Protein AF-A0A962QBK3-F1 (afdb_monomer)

pLDDT: mean 70.6, std 16.94, range [28.27, 91.12]

Sequence (236 aa):
MKLRTTIPDTLYSELKTGEYKWTLNEMISGFKYIRDINYQGKYLSLQQAILDSDIVKLDVYVWFAGRYIEMSNFMVIEAITNKGIVPINAQQMPYEKALIEDYHHYRYGVGKEKNVFKSLKRLWSLSVLRKNTKLTNELTPFLDGKWADLYQICADLASVIDITNKYKLEGRIIQHKNVKDRVSQMIELINERLSRLFNQFTFITFSNASFERGAYLNLLNEETDKFLNSVENIDI

Foldseek 3Di:
DDPPPPPAPKAWAFKDQPPDTDDPVCVVVQWDFDPDPVDPTDIDGVVNSNQAQAWIKTWMWGDDPLATDIDIDTDWDWDQDPVGIDTRRYDDDPPLVVLVVLLCQQCVPDDPSPDPLSNLVSVLVNCVVVVVVVSVVVSVCCCPHLVVLVVVLLNRLVVLVSCCVVCVVPVCPPDDPCPVVSSVSSVVVSVVSVVVSVVVVVVCVVDDDDPVCVVVVVVVCVSVVVSVVVVVPDDD

Mean predicted aligned error: 12.81 Å

Structure (mmCIF, N/CA/C/O backbone):
data_AF-A0A962QBK3-F1
#
_entry.id   AF-A0A962QBK3-F1
#
loop_
_atom_site.group_PDB
_atom_site.id
_atom_site.type_symbol
_atom_site.label_atom_id
_atom_site.label_alt_id
_atom_site.label_comp_id
_atom_site.label_asym_id
_atom_site.label_entity_id
_atom_site.label_seq_id
_atom_site.pdbx_PDB_ins_code
_atom_site.Cartn_x
_atom_site.Cartn_y
_atom_site.Cartn_z
_atom_site.occupancy
_atom_site.B_iso_or_equiv
_atom_site.auth_seq_id
_atom_site.auth_comp_id
_atom_site.auth_asym_id
_atom_site.auth_atom_id
_atom_site.pdbx_PDB_model_num
ATOM 1 N N . MET A 1 1 ? -20.043 -5.139 -33.195 1.00 39.41 1 MET A N 1
ATOM 2 C CA . MET A 1 1 ? -19.812 -4.694 -31.804 1.00 39.41 1 MET A CA 1
ATOM 3 C C . MET A 1 1 ? -18.351 -4.268 -31.686 1.00 39.41 1 MET A C 1
ATOM 5 O O . MET A 1 1 ? -17.482 -5.120 -31.593 1.00 39.41 1 MET A O 1
ATOM 9 N N . LYS A 1 2 ? -18.051 -2.969 -31.842 1.00 28.41 2 LYS A N 1
ATOM 10 C CA . LYS A 1 2 ? -16.684 -2.447 -31.671 1.00 28.41 2 LYS A CA 1
ATOM 11 C C . LYS A 1 2 ? -16.406 -2.393 -30.170 1.00 28.41 2 LYS A C 1
ATOM 13 O O . LYS A 1 2 ? -17.083 -1.642 -29.473 1.00 28.41 2 LYS A O 1
ATOM 18 N N . LEU A 1 3 ? -15.451 -3.183 -29.684 1.00 28.27 3 LEU A N 1
ATOM 19 C CA . LEU A 1 3 ? -14.883 -2.988 -28.353 1.00 28.27 3 LEU A CA 1
ATOM 20 C C . LEU A 1 3 ? -14.298 -1.573 -28.330 1.00 28.27 3 LEU A C 1
ATOM 22 O O . LEU A 1 3 ? -13.298 -1.298 -28.990 1.00 28.27 3 LEU A O 1
ATOM 26 N N . ARG A 1 4 ? -14.969 -0.646 -27.638 1.00 30.27 4 ARG A N 1
ATOM 27 C CA . ARG A 1 4 ? -14.359 0.628 -27.260 1.00 30.27 4 ARG A CA 1
ATOM 28 C C . ARG A 1 4 ? -13.238 0.279 -26.290 1.00 30.27 4 ARG A C 1
ATOM 30 O O . ARG A 1 4 ? -13.477 0.103 -25.104 1.00 30.27 4 ARG A O 1
ATOM 37 N N . THR A 1 5 ? -12.023 0.155 -26.802 1.00 32.88 5 THR A N 1
ATOM 38 C CA . THR A 1 5 ? -10.799 0.144 -26.003 1.00 32.88 5 THR A CA 1
ATOM 39 C C . THR A 1 5 ? -10.525 1.567 -25.522 1.00 32.88 5 THR A C 1
ATOM 41 O O . THR A 1 5 ? -9.555 2.201 -25.923 1.00 32.88 5 THR A O 1
ATOM 44 N N . THR A 1 6 ? -11.407 2.113 -24.689 1.00 34.47 6 THR A N 1
ATOM 45 C CA . THR A 1 6 ? -10.966 3.110 -23.718 1.00 34.47 6 THR A CA 1
ATOM 46 C C . THR A 1 6 ? -10.281 2.305 -22.632 1.00 34.47 6 THR A C 1
ATOM 48 O O . THR A 1 6 ? -10.949 1.720 -21.780 1.00 34.47 6 THR A O 1
ATOM 51 N N . ILE A 1 7 ? -8.952 2.207 -22.719 1.00 38.75 7 ILE A N 1
ATOM 52 C CA . ILE A 1 7 ? -8.133 1.893 -21.546 1.00 38.75 7 ILE A CA 1
ATOM 53 C C . ILE A 1 7 ? -8.662 2.822 -20.441 1.00 38.75 7 ILE A C 1
ATOM 55 O O . ILE A 1 7 ? -8.875 4.005 -20.738 1.00 38.75 7 ILE A O 1
ATOM 59 N N . PRO A 1 8 ? -8.986 2.318 -19.236 1.00 47.88 8 PRO A N 1
ATOM 60 C CA . PRO A 1 8 ? -9.477 3.179 -18.172 1.00 47.88 8 PRO A CA 1
ATOM 61 C C . PRO A 1 8 ? -8.482 4.321 -17.956 1.00 47.88 8 PRO A C 1
ATOM 63 O O . PRO A 1 8 ? -7.319 4.219 -18.342 1.00 47.88 8 PRO A O 1
ATOM 66 N N . ASP A 1 9 ? -8.945 5.413 -17.363 1.00 61.78 9 ASP A N 1
ATOM 67 C CA . ASP A 1 9 ? -8.115 6.522 -16.899 1.00 61.78 9 ASP A CA 1
ATOM 68 C C . ASP A 1 9 ? -7.091 6.045 -15.848 1.00 61.78 9 ASP A C 1
ATOM 70 O O . ASP A 1 9 ? -7.247 6.252 -14.642 1.00 61.78 9 ASP A O 1
ATOM 74 N N . THR A 1 10 ? -6.073 5.335 -16.323 1.00 65.69 10 THR A N 1
ATOM 75 C CA . THR A 1 10 ? -5.090 4.595 -15.552 1.00 65.69 10 THR A CA 1
ATOM 76 C C . THR A 1 10 ? -3.739 5.243 -15.772 1.00 65.69 10 THR A C 1
ATOM 78 O O . THR A 1 10 ? -3.241 5.336 -16.892 1.00 65.69 10 THR A O 1
ATOM 81 N N . LEU A 1 11 ? -3.151 5.689 -14.676 1.00 70.31 11 LEU A N 1
ATOM 82 C CA . LEU A 1 11 ? -1.827 6.271 -14.624 1.00 70.31 11 LEU A CA 1
ATOM 83 C C . LEU A 1 11 ? -0.879 5.191 -14.108 1.00 70.31 11 LEU A C 1
ATOM 85 O O . LEU A 1 11 ? -1.009 4.730 -12.974 1.00 70.31 11 LEU A O 1
ATOM 89 N N . TYR A 1 12 ? 0.064 4.756 -14.937 1.00 68.06 12 TYR A N 1
ATOM 90 C CA . TYR A 1 12 ? 1.035 3.750 -14.518 1.00 68.06 12 TYR A CA 1
ATOM 91 C C . TYR A 1 12 ? 1.934 4.320 -13.424 1.00 68.06 12 TYR A C 1
ATOM 93 O O . TYR A 1 12 ? 2.471 5.423 -13.559 1.00 68.06 12 TYR A O 1
ATOM 101 N N . SER A 1 13 ? 2.078 3.576 -12.328 1.00 68.31 13 SER A N 1
ATOM 102 C CA . SER A 1 13 ? 2.964 3.968 -11.245 1.00 68.31 13 SER A CA 1
ATOM 103 C C . SER A 1 13 ? 4.315 3.279 -11.411 1.00 68.31 13 SER A C 1
ATOM 105 O O . SER A 1 13 ? 5.278 3.902 -11.853 1.00 68.31 13 SER A O 1
ATOM 107 N N . GLU A 1 14 ? 4.423 2.000 -11.088 1.00 79.38 14 GLU A N 1
ATOM 108 C CA . GLU A 1 14 ? 5.714 1.317 -11.064 1.00 79.38 14 GLU A CA 1
ATOM 109 C C . GLU A 1 14 ? 5.524 -0.194 -11.147 1.00 79.38 14 GLU A C 1
ATOM 111 O O . GLU A 1 14 ? 4.513 -0.726 -10.691 1.00 79.38 14 GLU A O 1
ATOM 116 N N . LEU A 1 15 ? 6.508 -0.889 -11.716 1.00 84.69 15 LEU A N 1
ATOM 117 C CA . LEU A 1 15 ? 6.647 -2.332 -11.547 1.00 84.69 15 LEU A CA 1
ATOM 118 C C . LEU A 1 15 ? 7.683 -2.591 -10.454 1.00 84.69 15 LEU A C 1
ATOM 120 O O . LEU A 1 15 ? 8.758 -2.000 -10.446 1.00 84.69 15 LEU A O 1
ATOM 124 N N . LYS A 1 16 ? 7.352 -3.472 -9.523 1.00 86.81 16 LYS A N 1
ATOM 125 C CA . LYS A 1 16 ? 8.186 -3.903 -8.408 1.00 86.81 16 LYS A CA 1
ATOM 126 C C . LYS A 1 16 ? 8.562 -5.361 -8.604 1.00 86.81 16 LYS A C 1
ATOM 128 O O . LYS A 1 16 ? 7.684 -6.194 -8.817 1.00 86.81 16 LYS A O 1
ATOM 133 N N . THR A 1 17 ? 9.853 -5.651 -8.528 1.00 85.06 17 THR A N 1
ATOM 134 C CA . THR A 1 17 ? 10.419 -7.005 -8.584 1.00 85.06 17 THR A CA 1
ATOM 135 C C . THR A 1 17 ? 11.402 -7.128 -7.422 1.00 85.06 17 THR A C 1
ATOM 137 O O . THR A 1 17 ? 12.501 -6.566 -7.486 1.00 85.06 17 THR A O 1
ATOM 140 N N . GLY A 1 18 ? 10.988 -7.756 -6.325 1.00 81.25 18 GLY A N 1
ATOM 141 C CA . GLY A 1 18 ? 11.743 -7.682 -5.077 1.00 81.25 18 GLY A CA 1
ATOM 142 C C . GLY A 1 18 ? 11.924 -6.245 -4.590 1.00 81.25 18 GLY A C 1
ATOM 143 O O . GLY A 1 18 ? 10.977 -5.456 -4.546 1.00 81.25 18 GLY A O 1
ATOM 144 N N . GLU A 1 19 ? 13.165 -5.873 -4.287 1.00 78.12 19 GLU A N 1
ATOM 145 C CA . GLU A 1 19 ? 13.520 -4.524 -3.828 1.00 78.12 19 GLU A CA 1
ATOM 146 C C . GLU A 1 19 ? 13.578 -3.485 -4.965 1.00 78.12 19 GLU A C 1
ATOM 148 O O . GLU A 1 19 ? 13.661 -2.276 -4.722 1.00 78.12 19 GLU A O 1
ATOM 153 N N . TYR A 1 20 ? 13.521 -3.922 -6.228 1.00 85.81 20 TYR A N 1
ATOM 154 C CA . TYR A 1 20 ? 13.703 -3.040 -7.376 1.00 85.81 20 TYR A CA 1
ATOM 155 C C . TYR A 1 20 ? 12.388 -2.434 -7.857 1.00 85.81 20 TYR A C 1
ATOM 157 O O . TYR A 1 20 ? 11.430 -3.135 -8.180 1.00 85.81 20 TYR A O 1
ATOM 165 N N . LYS A 1 21 ? 12.386 -1.105 -7.990 1.00 86.81 21 LYS A N 1
ATOM 166 C CA . LYS A 1 21 ? 11.312 -0.326 -8.618 1.00 86.81 21 LYS A CA 1
ATOM 167 C C . LYS A 1 21 ? 11.691 0.050 -10.044 1.00 86.81 21 LYS A C 1
ATOM 169 O O . LYS A 1 21 ? 12.735 0.667 -10.261 1.00 86.81 21 LYS A O 1
ATOM 174 N N . TRP A 1 22 ? 10.839 -0.278 -11.002 1.00 86.50 22 TRP A N 1
ATOM 175 C CA . TRP A 1 22 ? 11.041 -0.048 -12.427 1.00 86.50 22 TRP A CA 1
ATOM 176 C C . TRP A 1 22 ? 10.112 1.052 -12.928 1.00 86.50 22 TRP A C 1
ATOM 178 O O . TRP A 1 22 ? 8.890 0.990 -12.765 1.00 86.50 22 TRP A O 1
ATOM 188 N N . THR A 1 23 ? 10.707 2.051 -13.571 1.00 83.25 23 THR A N 1
ATOM 189 C CA . THR A 1 23 ? 9.981 3.062 -14.343 1.00 83.25 23 THR A CA 1
ATOM 190 C C . THR A 1 23 ? 9.503 2.479 -15.672 1.00 83.25 23 THR A C 1
ATOM 192 O O . THR A 1 23 ? 10.035 1.480 -16.158 1.00 83.25 23 THR A O 1
ATOM 195 N N . LEU A 1 24 ? 8.528 3.132 -16.311 1.00 79.00 24 LEU A N 1
ATOM 196 C CA . LEU A 1 24 ? 8.033 2.706 -17.622 1.00 79.00 24 LEU A CA 1
ATOM 197 C C . LEU A 1 24 ? 9.150 2.640 -18.674 1.00 79.00 24 LEU A C 1
ATOM 199 O O . LEU A 1 24 ? 9.218 1.680 -19.437 1.00 79.00 24 LEU A O 1
ATOM 203 N N . ASN A 1 25 ? 10.060 3.614 -18.673 1.00 82.25 25 ASN A N 1
ATOM 204 C CA . ASN A 1 25 ? 11.178 3.643 -19.615 1.00 82.25 25 ASN A CA 1
ATOM 205 C C . ASN A 1 25 ? 12.159 2.480 -19.391 1.00 82.25 25 ASN A C 1
ATOM 207 O O . ASN A 1 25 ? 12.629 1.896 -20.363 1.00 82.25 25 ASN A O 1
ATOM 211 N N . GLU A 1 26 ? 12.436 2.111 -18.137 1.00 87.38 26 GLU A N 1
ATOM 212 C CA . GLU A 1 26 ? 13.283 0.952 -17.802 1.00 87.38 26 GLU A CA 1
ATOM 213 C C . GLU A 1 26 ? 12.603 -0.379 -18.150 1.00 87.38 26 GLU A C 1
ATOM 215 O O . GLU A 1 26 ? 13.262 -1.320 -18.585 1.00 87.38 26 GLU A O 1
ATOM 220 N N . MET A 1 27 ? 11.277 -0.466 -17.998 1.00 85.56 27 MET A N 1
ATOM 221 C CA . MET A 1 27 ? 10.526 -1.644 -18.438 1.00 85.56 27 MET A CA 1
ATOM 222 C C . MET A 1 27 ? 10.572 -1.807 -19.959 1.00 85.56 27 MET A C 1
ATOM 224 O O . MET A 1 27 ? 10.795 -2.911 -20.447 1.00 85.56 27 MET A O 1
ATOM 228 N N . ILE A 1 28 ? 10.385 -0.711 -20.704 1.00 84.88 28 ILE A N 1
ATOM 229 C CA . ILE A 1 28 ? 10.427 -0.714 -22.174 1.00 84.88 28 ILE A CA 1
ATOM 230 C C . ILE A 1 28 ? 11.839 -1.024 -22.682 1.00 84.88 28 ILE A C 1
ATOM 232 O O . ILE A 1 28 ? 11.982 -1.766 -23.651 1.00 84.88 28 ILE A O 1
ATOM 236 N N . SER A 1 29 ? 12.883 -0.481 -22.045 1.00 90.50 29 SER A N 1
ATOM 237 C CA . SER A 1 29 ? 14.270 -0.794 -22.410 1.00 90.50 29 SER A CA 1
ATOM 238 C C . SER A 1 29 ? 14.658 -2.230 -22.051 1.00 90.50 29 SER A C 1
ATOM 240 O O . SER A 1 29 ? 15.582 -2.777 -22.649 1.00 90.50 29 SER A O 1
ATOM 242 N N . GLY A 1 30 ? 13.973 -2.832 -21.074 1.00 90.94 30 GLY A N 1
ATOM 243 C CA . GLY A 1 30 ? 14.278 -4.152 -20.533 1.00 90.94 30 GLY A CA 1
ATOM 244 C C . GLY A 1 30 ? 15.475 -4.169 -19.579 1.00 90.94 30 GLY A C 1
ATOM 245 O O . GLY A 1 30 ? 15.881 -5.251 -19.154 1.00 90.94 30 GLY A O 1
ATOM 246 N N . PHE A 1 31 ? 16.039 -3.007 -19.226 1.00 91.12 31 PHE A N 1
ATOM 247 C CA . PHE A 1 31 ? 17.230 -2.903 -18.383 1.00 91.1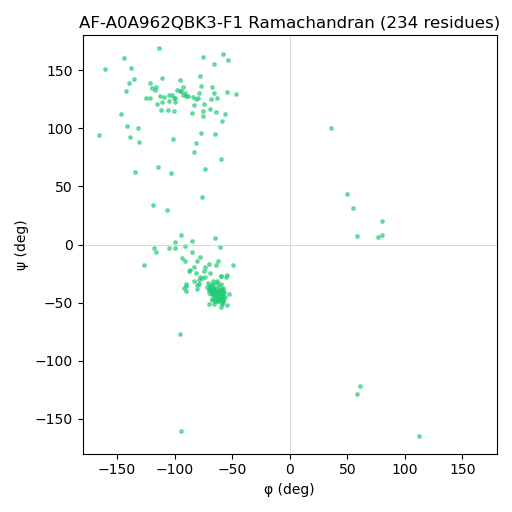2 31 PHE A CA 1
ATOM 248 C C . PHE A 1 31 ? 17.135 -1.755 -17.378 1.00 91.12 31 PHE A C 1
ATOM 250 O O . PHE A 1 31 ? 16.754 -0.632 -17.714 1.00 91.12 31 PHE A O 1
ATOM 257 N N . LYS A 1 32 ? 17.586 -2.029 -16.152 1.00 90.12 32 LYS A N 1
ATOM 258 C CA . LYS A 1 32 ? 17.748 -1.049 -15.078 1.00 90.12 32 LYS A CA 1
ATOM 259 C C . LYS A 1 32 ? 19.212 -0.947 -14.683 1.00 90.12 32 LYS A C 1
ATOM 261 O O . LYS A 1 32 ? 19.874 -1.959 -14.463 1.00 90.12 32 LYS A O 1
ATOM 266 N N . TYR A 1 33 ? 19.718 0.277 -14.567 1.00 86.00 33 TYR A N 1
ATOM 267 C CA . TYR A 1 33 ? 21.060 0.514 -14.042 1.00 86.00 33 TYR A CA 1
ATOM 268 C C . TYR A 1 33 ? 21.026 0.521 -12.512 1.00 86.00 33 TYR A C 1
ATOM 270 O O . TYR A 1 33 ? 20.330 1.343 -11.912 1.00 86.00 33 TYR A O 1
ATOM 278 N N . ILE A 1 34 ? 21.775 -0.380 -11.878 1.00 83.00 34 ILE A N 1
ATOM 279 C CA . ILE A 1 34 ? 21.837 -0.481 -10.418 1.00 83.00 34 ILE A CA 1
ATOM 280 C C . ILE A 1 34 ? 23.103 0.216 -9.917 1.00 83.00 34 ILE A C 1
ATOM 282 O O . ILE A 1 34 ? 24.220 -0.115 -10.311 1.00 83.00 34 ILE A O 1
ATOM 286 N N . ARG A 1 35 ? 22.917 1.198 -9.029 1.00 67.44 35 ARG A N 1
ATOM 287 C CA . ARG A 1 35 ? 23.989 1.859 -8.268 1.00 67.44 35 ARG A CA 1
ATOM 288 C C . ARG A 1 35 ? 24.002 1.324 -6.841 1.00 67.44 35 ARG A C 1
ATOM 290 O O . ARG A 1 35 ? 23.741 2.067 -5.904 1.00 67.44 35 ARG A O 1
ATOM 297 N N . ASP A 1 36 ? 24.230 0.030 -6.685 1.00 61.62 36 ASP A N 1
ATOM 298 C CA . ASP A 1 36 ? 24.398 -0.571 -5.363 1.00 61.62 36 ASP A CA 1
ATOM 299 C C . ASP A 1 36 ? 25.899 -0.657 -5.041 1.00 61.62 36 ASP A C 1
ATOM 301 O O . ASP A 1 36 ? 26.722 -0.931 -5.918 1.00 61.62 36 ASP A O 1
ATOM 305 N N . ILE A 1 37 ? 26.247 -0.407 -3.779 1.00 52.53 37 ILE A N 1
ATOM 306 C CA . ILE A 1 37 ? 27.598 -0.474 -3.210 1.00 52.53 37 ILE A CA 1
ATOM 307 C C . ILE A 1 37 ? 28.266 -1.838 -3.437 1.00 52.53 37 ILE A C 1
ATOM 309 O O . ILE A 1 37 ? 29.486 -1.897 -3.575 1.00 52.53 37 ILE A O 1
ATOM 313 N N . ASN A 1 38 ? 27.474 -2.909 -3.554 1.00 52.84 38 ASN A N 1
ATOM 314 C CA . ASN A 1 38 ? 27.951 -4.270 -3.825 1.00 52.84 38 ASN A CA 1
ATOM 315 C C . ASN A 1 38 ? 27.951 -4.640 -5.320 1.00 52.84 38 ASN A C 1
ATOM 317 O O . ASN A 1 38 ? 28.536 -5.648 -5.717 1.00 52.84 38 ASN A O 1
ATOM 321 N N . TYR A 1 39 ? 27.317 -3.824 -6.165 1.00 53.44 39 TYR A N 1
ATOM 322 C CA . TYR A 1 39 ? 27.139 -4.072 -7.595 1.00 53.44 39 TYR A CA 1
ATOM 323 C C . TYR A 1 39 ? 27.464 -2.806 -8.388 1.00 53.44 39 TYR A C 1
ATOM 325 O O . TYR A 1 39 ? 26.609 -2.235 -9.064 1.00 53.44 39 TYR A O 1
ATOM 333 N N . GLN A 1 40 ? 28.717 -2.352 -8.308 1.00 45.75 40 GLN A N 1
ATOM 334 C CA . GLN A 1 40 ? 29.184 -1.228 -9.117 1.00 45.75 40 GLN A CA 1
ATOM 335 C C . GLN A 1 40 ? 28.957 -1.517 -10.612 1.00 45.75 40 GLN A C 1
ATOM 337 O O . GLN A 1 40 ? 29.593 -2.392 -11.198 1.00 45.75 40 GLN A O 1
ATOM 342 N N . GLY A 1 41 ? 28.042 -0.764 -11.230 1.00 56.56 41 GLY A N 1
ATOM 343 C CA . GLY A 1 41 ? 27.941 -0.637 -12.685 1.00 56.56 41 GLY A CA 1
ATOM 344 C C . GLY A 1 41 ? 27.234 -1.764 -13.436 1.00 56.56 41 GLY A C 1
ATOM 345 O O . GLY A 1 41 ? 27.446 -1.891 -14.641 1.00 56.56 41 GLY A O 1
ATOM 346 N N . LYS A 1 42 ? 26.398 -2.581 -12.782 1.00 73.00 42 LYS A N 1
ATOM 347 C CA . LYS A 1 42 ? 25.667 -3.655 -13.475 1.00 73.00 42 LYS A CA 1
ATOM 348 C C . LYS A 1 42 ? 24.279 -3.206 -13.934 1.00 73.00 42 LYS A C 1
ATOM 350 O O . LYS A 1 42 ? 23.519 -2.585 -13.192 1.00 73.00 42 LYS A O 1
ATOM 355 N N . TYR A 1 43 ? 23.951 -3.565 -15.172 1.00 82.50 43 TYR A N 1
ATOM 356 C CA . TYR A 1 43 ? 22.580 -3.552 -15.665 1.00 82.50 43 TYR A CA 1
ATOM 357 C C . TYR A 1 43 ? 21.885 -4.830 -15.195 1.00 82.50 43 TYR A C 1
ATOM 359 O O . TYR A 1 43 ? 22.375 -5.929 -15.455 1.00 82.50 43 TYR A O 1
ATOM 367 N N . LEU A 1 44 ? 20.754 -4.685 -14.514 1.00 88.25 44 LEU A N 1
ATOM 368 C CA . LEU A 1 44 ? 19.831 -5.782 -14.250 1.00 88.25 44 LEU A CA 1
ATOM 369 C C . LEU A 1 44 ? 18.853 -5.854 -15.416 1.00 88.25 44 LEU A C 1
ATOM 371 O O . LEU A 1 44 ? 18.252 -4.839 -15.777 1.00 88.25 44 LEU A O 1
ATOM 375 N N . SER A 1 45 ? 18.704 -7.031 -16.021 1.00 91.00 45 SER A N 1
ATOM 376 C CA . SER A 1 45 ? 17.654 -7.229 -17.021 1.00 91.00 45 SER A CA 1
ATOM 377 C C . SER A 1 45 ? 16.304 -7.431 -16.339 1.00 91.00 45 SER A C 1
ATOM 379 O O . SER A 1 45 ? 16.209 -8.061 -15.285 1.00 91.00 45 SER A O 1
ATOM 381 N N . LEU A 1 46 ? 15.244 -6.934 -16.969 1.00 88.94 46 LEU A N 1
ATOM 382 C CA . LEU A 1 46 ? 13.879 -7.112 -16.487 1.00 88.94 46 LEU A CA 1
ATOM 383 C C . LEU A 1 46 ? 13.521 -8.601 -16.368 1.00 88.94 46 LEU A C 1
ATOM 385 O O . LEU A 1 46 ? 12.876 -9.007 -15.407 1.00 88.94 46 LEU A O 1
ATOM 389 N N . GLN A 1 47 ? 13.997 -9.425 -17.307 1.00 88.69 47 GLN A N 1
ATOM 390 C CA . GLN A 1 47 ? 13.813 -10.875 -17.267 1.00 88.69 47 GLN A CA 1
ATOM 391 C C . GLN A 1 47 ? 14.418 -11.492 -16.001 1.00 88.69 47 GLN A C 1
ATOM 393 O O . GLN A 1 47 ? 13.752 -12.281 -15.340 1.00 88.69 47 GLN A O 1
ATOM 398 N N . GLN A 1 48 ? 15.657 -11.131 -15.652 1.00 87.81 48 GLN A N 1
ATOM 399 C CA . GLN A 1 48 ? 16.292 -11.623 -14.426 1.00 87.81 48 GLN A CA 1
ATOM 400 C C . GLN A 1 48 ? 15.519 -11.190 -13.184 1.00 87.81 48 GLN A C 1
ATOM 402 O O . GLN A 1 48 ? 15.314 -12.002 -12.295 1.00 87.81 48 GLN A O 1
ATOM 407 N N . ALA A 1 49 ? 15.061 -9.940 -13.144 1.00 87.62 49 ALA A N 1
ATOM 408 C CA . ALA A 1 49 ? 14.350 -9.401 -11.993 1.00 87.62 49 ALA A CA 1
ATOM 409 C C . ALA A 1 49 ? 12.975 -10.054 -11.783 1.00 87.62 49 ALA A C 1
ATOM 411 O O . ALA A 1 49 ? 12.583 -10.331 -10.658 1.00 87.62 49 ALA A O 1
ATOM 412 N N . ILE A 1 50 ? 12.252 -10.332 -12.870 1.00 86.44 50 ILE A N 1
ATOM 413 C CA . ILE A 1 50 ? 10.956 -11.025 -12.836 1.00 86.44 50 ILE A CA 1
ATOM 414 C C . ILE A 1 50 ? 11.100 -12.487 -12.391 1.00 86.44 50 ILE A C 1
ATOM 416 O O . ILE A 1 50 ? 10.194 -13.029 -11.760 1.00 86.44 50 ILE A O 1
ATOM 420 N N . LEU A 1 51 ? 12.208 -13.128 -12.772 1.00 84.06 51 LEU A N 1
ATOM 421 C CA . LEU A 1 51 ? 12.512 -14.515 -12.419 1.00 84.06 51 LEU A CA 1
ATOM 422 C C . LEU A 1 51 ? 13.186 -14.653 -11.052 1.00 84.06 51 LEU A C 1
ATOM 424 O O . LEU A 1 51 ? 13.405 -15.780 -10.608 1.00 84.06 51 LEU A O 1
ATOM 428 N N . ASP A 1 52 ? 13.530 -13.541 -10.404 1.00 80.06 52 ASP A N 1
ATOM 429 C CA . ASP A 1 52 ? 14.013 -13.574 -9.034 1.00 80.06 52 ASP A CA 1
ATOM 430 C C . ASP A 1 52 ? 12.892 -14.049 -8.096 1.00 80.06 52 ASP A C 1
ATOM 432 O O . ASP A 1 52 ? 11.706 -13.965 -8.417 1.00 80.06 52 ASP A O 1
ATOM 436 N N . SER A 1 53 ? 13.261 -14.612 -6.948 1.00 65.50 53 SER A N 1
ATOM 437 C CA . SER A 1 53 ? 12.347 -15.355 -6.064 1.00 65.50 53 SER A CA 1
ATOM 438 C C . SER A 1 53 ? 11.399 -14.463 -5.241 1.00 65.50 53 SER A C 1
ATOM 440 O O . SER A 1 53 ? 11.166 -14.746 -4.066 1.00 65.50 53 SER A O 1
ATOM 442 N N . ASP A 1 54 ? 10.841 -13.408 -5.835 1.00 75.81 54 ASP A N 1
ATOM 443 C CA . ASP A 1 54 ? 9.886 -12.507 -5.189 1.00 75.81 54 ASP A CA 1
ATOM 444 C C . ASP A 1 54 ? 8.715 -12.122 -6.108 1.00 75.81 54 ASP A C 1
ATOM 446 O O . ASP A 1 54 ? 8.820 -12.083 -7.339 1.00 75.81 54 ASP A O 1
ATOM 450 N N . ILE A 1 55 ? 7.573 -11.833 -5.485 1.00 82.19 55 ILE A N 1
ATOM 451 C CA . ILE A 1 55 ? 6.318 -11.535 -6.161 1.00 82.19 55 ILE A CA 1
ATOM 452 C C . ILE A 1 55 ? 6.488 -10.258 -6.975 1.00 82.19 55 ILE A C 1
ATOM 454 O O . ILE A 1 55 ? 6.817 -9.187 -6.458 1.00 82.19 55 ILE A O 1
ATOM 458 N N . VAL A 1 56 ? 6.172 -10.351 -8.264 1.00 86.06 56 VAL A N 1
ATOM 459 C CA . VAL A 1 56 ? 6.169 -9.179 -9.130 1.00 86.06 56 VAL A CA 1
ATOM 460 C C . VAL A 1 56 ? 4.875 -8.410 -8.908 1.00 86.06 56 VAL A C 1
ATOM 462 O O . VAL A 1 56 ? 3.780 -8.957 -9.022 1.00 86.06 56 VAL A O 1
ATOM 465 N N . LYS A 1 57 ? 4.987 -7.123 -8.599 1.00 89.06 57 LYS A N 1
ATOM 466 C CA . LYS A 1 57 ? 3.852 -6.258 -8.287 1.00 89.06 57 LYS A CA 1
ATOM 467 C C . LYS A 1 57 ? 3.811 -5.075 -9.253 1.00 89.06 57 LYS A C 1
ATOM 469 O O . LYS A 1 57 ? 4.782 -4.346 -9.382 1.00 89.06 57 LYS A O 1
ATOM 474 N N . LEU A 1 58 ? 2.682 -4.860 -9.913 1.00 85.69 58 LEU A N 1
ATOM 475 C CA . LEU A 1 58 ? 2.426 -3.710 -10.775 1.00 85.69 58 LEU A CA 1
ATOM 476 C C . LEU A 1 58 ? 1.479 -2.744 -10.064 1.00 85.69 58 LEU A C 1
ATOM 478 O O . LEU A 1 58 ? 0.323 -3.084 -9.823 1.00 85.69 58 LEU A O 1
ATOM 482 N N . ASP A 1 59 ? 1.956 -1.542 -9.761 1.00 85.00 59 ASP A N 1
ATOM 483 C CA . ASP A 1 59 ? 1.139 -0.467 -9.207 1.00 85.00 59 ASP A CA 1
ATOM 484 C C . ASP A 1 59 ? 0.627 0.452 -10.309 1.00 85.00 59 ASP A C 1
ATOM 486 O O . ASP A 1 59 ? 1.379 0.935 -11.164 1.00 85.00 59 ASP A O 1
ATOM 490 N N . VAL A 1 60 ? -0.670 0.738 -10.259 1.00 83.94 60 VAL A N 1
ATOM 491 C CA . VAL A 1 60 ? -1.334 1.692 -11.143 1.00 83.94 60 VAL A CA 1
ATOM 492 C C . VAL A 1 60 ? -2.273 2.579 -1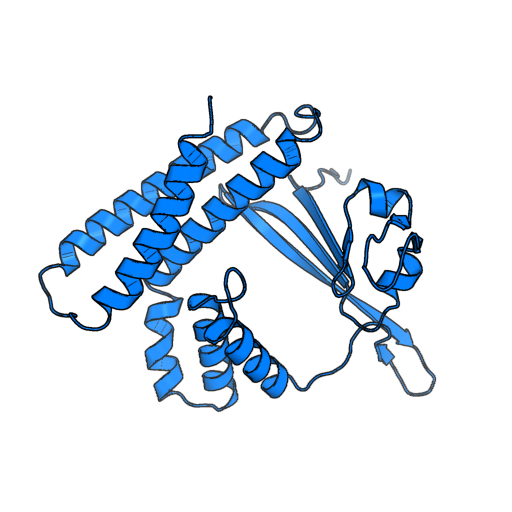0.340 1.00 83.94 60 VAL A C 1
ATOM 494 O O . VAL A 1 60 ? -2.941 2.115 -9.423 1.00 83.94 60 VAL A O 1
ATOM 497 N N . TYR A 1 61 ? -2.366 3.855 -10.694 1.00 83.31 61 TYR A N 1
ATOM 498 C CA . TYR A 1 61 ? -3.413 4.729 -10.183 1.00 83.31 61 TYR A CA 1
ATOM 499 C C . TYR A 1 61 ? -4.609 4.680 -11.117 1.00 83.31 61 TYR A C 1
ATOM 501 O O . TYR A 1 61 ? -4.472 4.865 -12.325 1.00 83.31 61 TYR A O 1
ATOM 509 N N . VAL A 1 62 ? -5.792 4.464 -10.560 1.00 84.44 62 VAL A N 1
ATOM 510 C CA . VAL A 1 62 ? -7.046 4.449 -11.314 1.00 84.44 62 VAL A CA 1
ATOM 511 C C . VAL A 1 62 ? -7.953 5.538 -10.773 1.00 84.44 62 VAL A C 1
ATOM 513 O O . VAL A 1 62 ? -8.095 5.686 -9.560 1.00 84.44 62 VAL A O 1
ATOM 516 N N . TRP A 1 63 ? -8.572 6.310 -11.667 1.00 81.44 63 TRP A N 1
ATOM 517 C CA . TRP A 1 63 ? -9.623 7.243 -11.273 1.00 81.44 63 TRP A CA 1
ATOM 518 C C . TRP A 1 63 ? -10.918 6.481 -10.975 1.00 81.44 63 TRP A C 1
ATOM 520 O O . TRP A 1 63 ? -11.553 5.938 -11.880 1.00 81.44 63 TRP A O 1
ATOM 530 N N . PHE A 1 64 ? -11.321 6.440 -9.707 1.00 82.88 64 PHE A N 1
ATOM 531 C CA . PHE A 1 64 ? -12.508 5.720 -9.258 1.00 82.88 64 PHE A CA 1
ATOM 532 C C . PHE A 1 64 ? -13.241 6.498 -8.164 1.00 82.88 64 PHE A C 1
ATOM 534 O O . PHE A 1 64 ? -12.636 6.960 -7.200 1.00 82.88 64 PHE A O 1
ATOM 541 N N . ALA A 1 65 ? -14.564 6.629 -8.310 1.00 82.62 65 ALA A N 1
ATOM 542 C CA . ALA A 1 65 ? -15.433 7.300 -7.338 1.00 82.62 65 ALA A CA 1
ATOM 543 C C . ALA A 1 65 ? -14.926 8.696 -6.898 1.00 82.62 65 ALA A C 1
ATOM 545 O O . ALA A 1 65 ? -14.934 9.026 -5.714 1.00 82.62 65 ALA A O 1
ATOM 546 N N . GLY A 1 66 ? -14.467 9.505 -7.861 1.00 78.44 66 GLY A N 1
ATOM 547 C CA . GLY A 1 66 ? -14.035 10.889 -7.622 1.00 78.44 66 GLY A CA 1
ATOM 548 C C . GLY A 1 66 ? -12.622 11.051 -7.057 1.00 78.44 66 GLY A C 1
ATOM 549 O O . GLY A 1 66 ? -12.255 12.159 -6.686 1.00 78.44 66 GLY A O 1
ATOM 550 N N . ARG A 1 67 ? -11.821 9.984 -6.978 1.00 80.06 67 ARG A N 1
ATOM 551 C CA . ARG A 1 67 ? -10.436 10.052 -6.488 1.00 80.06 67 ARG A CA 1
ATOM 552 C C . ARG A 1 67 ? -9.516 9.099 -7.237 1.00 80.06 67 ARG A C 1
ATOM 554 O O . ARG A 1 67 ? -9.974 8.124 -7.834 1.00 80.06 67 ARG A O 1
ATOM 561 N N . TYR A 1 68 ? -8.211 9.348 -7.168 1.00 82.69 68 TYR A N 1
ATOM 562 C CA . TYR A 1 68 ? -7.229 8.344 -7.562 1.00 82.69 68 TYR A CA 1
ATOM 563 C C . TYR A 1 68 ? -7.058 7.318 -6.446 1.00 82.69 68 TYR A C 1
ATOM 565 O O . TYR A 1 68 ? -6.859 7.676 -5.287 1.00 82.69 68 TYR A O 1
ATOM 573 N N . ILE A 1 69 ? -7.126 6.043 -6.814 1.00 83.00 69 ILE A N 1
ATOM 574 C CA . ILE A 1 69 ? -6.787 4.920 -5.943 1.00 83.00 69 ILE A CA 1
ATOM 575 C C . ILE A 1 69 ? -5.579 4.187 -6.519 1.00 83.00 69 ILE A C 1
ATOM 577 O O . ILE A 1 69 ? -5.525 3.937 -7.723 1.00 83.00 69 ILE A O 1
ATOM 581 N N . GLU A 1 70 ? -4.614 3.845 -5.668 1.00 83.81 70 GLU A N 1
ATOM 582 C CA . GLU A 1 70 ? -3.547 2.915 -6.040 1.00 83.81 70 GLU A CA 1
ATOM 583 C C . GLU A 1 70 ? -4.127 1.497 -6.069 1.00 83.81 70 GLU A C 1
ATOM 585 O O . GLU A 1 70 ? -4.657 1.000 -5.074 1.00 83.81 70 GLU A O 1
ATOM 590 N N . MET A 1 71 ? -4.047 0.852 -7.226 1.00 83.62 71 MET A N 1
ATOM 591 C CA . MET A 1 71 ? -4.378 -0.549 -7.421 1.00 83.62 71 MET A CA 1
ATOM 592 C C . MET A 1 71 ? -3.093 -1.316 -7.708 1.00 83.62 71 MET A C 1
ATOM 594 O O . MET A 1 71 ? -2.380 -1.020 -8.666 1.00 83.62 71 MET A O 1
ATOM 598 N N . SER A 1 72 ? -2.824 -2.326 -6.885 1.00 84.69 72 SER A N 1
ATOM 599 C CA . SER A 1 72 ? -1.698 -3.236 -7.072 1.00 84.69 72 SER A CA 1
ATOM 600 C C . SER A 1 72 ? -2.175 -4.528 -7.724 1.00 84.69 72 SER A C 1
ATOM 602 O O . SER A 1 72 ? -3.070 -5.192 -7.200 1.00 84.69 72 SER A O 1
ATOM 604 N N . ASN A 1 73 ? -1.556 -4.911 -8.835 1.00 83.88 73 ASN A N 1
ATOM 605 C CA . ASN A 1 73 ? -1.712 -6.224 -9.445 1.00 83.88 73 ASN A CA 1
ATOM 606 C C . ASN A 1 73 ? -0.483 -7.080 -9.112 1.00 83.88 73 ASN A C 1
ATOM 608 O O . ASN A 1 73 ? 0.645 -6.635 -9.307 1.00 83.88 73 ASN A O 1
ATOM 612 N N . PHE A 1 74 ? -0.693 -8.284 -8.591 1.00 85.38 74 PHE A N 1
ATOM 613 C CA . PHE A 1 74 ? 0.380 -9.205 -8.225 1.00 85.38 74 PHE A CA 1
ATOM 614 C C . PHE A 1 74 ? 0.460 -10.320 -9.262 1.00 85.38 74 PHE A C 1
ATOM 616 O O . PHE A 1 74 ? -0.543 -10.957 -9.577 1.00 85.38 74 PHE A O 1
ATOM 623 N N . MET A 1 75 ? 1.656 -10.558 -9.783 1.00 84.69 75 MET A N 1
ATOM 624 C CA . MET A 1 75 ? 1.930 -11.556 -10.804 1.00 84.69 75 MET A CA 1
ATOM 625 C C . MET A 1 75 ? 2.779 -12.672 -10.206 1.00 84.69 75 MET A C 1
ATOM 627 O O . MET A 1 75 ? 3.936 -12.471 -9.828 1.00 84.69 75 MET A O 1
ATOM 631 N N . VAL A 1 76 ? 2.187 -13.862 -10.160 1.00 83.62 76 VAL A N 1
ATOM 632 C CA . VAL A 1 76 ? 2.877 -15.107 -9.832 1.00 83.62 76 VAL A CA 1
ATOM 633 C C . VAL A 1 76 ? 3.065 -15.878 -11.131 1.00 83.62 76 VAL A C 1
ATOM 635 O O . VAL A 1 76 ? 2.110 -16.130 -11.863 1.00 83.62 76 VAL A O 1
ATOM 638 N N . ILE A 1 77 ? 4.312 -16.205 -11.436 1.00 82.31 77 ILE A N 1
ATOM 639 C CA . ILE A 1 77 ? 4.705 -17.035 -12.564 1.00 82.31 77 ILE A CA 1
ATOM 640 C C . ILE A 1 77 ? 4.785 -18.464 -12.058 1.00 82.31 77 ILE A C 1
ATOM 642 O O . ILE A 1 77 ? 5.460 -18.743 -11.069 1.00 82.31 77 ILE A O 1
ATOM 646 N N . GLU A 1 78 ? 4.124 -19.375 -12.758 1.00 85.00 78 GLU A N 1
ATOM 647 C CA . GLU A 1 78 ? 4.066 -20.783 -12.391 1.00 85.00 78 GLU A CA 1
ATOM 648 C C . GLU A 1 78 ? 4.627 -21.662 -13.515 1.00 85.00 78 GLU A C 1
ATOM 650 O O . GLU A 1 78 ? 4.368 -21.436 -14.698 1.00 85.00 78 GLU A O 1
ATOM 655 N N . ALA A 1 79 ? 5.391 -22.689 -13.142 1.00 85.12 79 ALA A N 1
ATOM 656 C CA . ALA A 1 79 ? 5.806 -23.762 -14.032 1.00 85.12 79 ALA A CA 1
ATOM 657 C C . ALA A 1 79 ? 4.849 -24.948 -13.894 1.00 85.12 79 ALA A C 1
ATOM 659 O O . ALA A 1 79 ? 4.597 -25.432 -12.788 1.00 85.12 79 ALA A O 1
ATOM 660 N N . ILE A 1 80 ? 4.379 -25.478 -15.023 1.00 90.31 80 ILE A N 1
ATOM 661 C CA . ILE A 1 80 ? 3.686 -26.768 -15.058 1.00 90.31 80 ILE A CA 1
ATOM 662 C C . ILE A 1 80 ? 4.748 -27.862 -15.157 1.00 90.31 80 ILE A C 1
ATOM 664 O O . ILE A 1 80 ? 5.454 -27.974 -16.158 1.00 90.31 80 ILE A O 1
ATOM 668 N N . THR A 1 81 ? 4.866 -28.670 -14.108 1.00 88.06 81 THR A N 1
ATOM 669 C CA . THR A 1 81 ? 5.813 -29.787 -14.030 1.00 88.06 81 THR A CA 1
ATOM 670 C C . THR A 1 81 ? 5.075 -31.124 -13.986 1.00 88.06 81 THR A C 1
ATOM 672 O O . THR A 1 81 ? 3.870 -31.187 -13.743 1.00 88.06 81 THR A O 1
ATOM 675 N N . ASN A 1 82 ? 5.808 -32.227 -14.138 1.00 89.00 82 ASN A N 1
ATOM 676 C CA . ASN A 1 82 ? 5.275 -33.578 -13.921 1.00 89.00 82 ASN A CA 1
ATOM 677 C C . ASN A 1 82 ? 4.799 -33.837 -12.475 1.00 89.00 82 ASN A C 1
ATOM 679 O O . ASN A 1 82 ? 4.103 -34.819 -12.237 1.00 89.00 82 ASN A O 1
ATOM 683 N N . LYS A 1 83 ? 5.166 -32.976 -11.516 1.00 85.50 83 LYS A N 1
ATOM 684 C CA . LYS A 1 83 ? 4.741 -33.033 -10.109 1.00 85.50 83 LYS A CA 1
ATOM 685 C C . LYS A 1 83 ? 3.604 -32.054 -9.784 1.00 85.50 83 LYS A C 1
ATOM 687 O O . LYS A 1 83 ? 3.198 -31.975 -8.630 1.00 85.50 83 LYS A O 1
ATOM 692 N N . GLY A 1 84 ? 3.102 -31.320 -10.780 1.00 87.38 84 GLY A N 1
ATOM 693 C CA . GLY A 1 84 ? 2.080 -30.287 -10.620 1.00 87.38 84 GLY A CA 1
ATOM 694 C C . GLY A 1 84 ? 2.600 -28.876 -10.896 1.00 87.38 84 GLY A C 1
ATOM 695 O O . GLY A 1 84 ? 3.654 -28.688 -11.508 1.00 87.38 84 GLY A O 1
ATOM 696 N N . ILE A 1 85 ? 1.822 -27.888 -10.463 1.00 84.12 85 ILE A N 1
ATOM 697 C CA . ILE A 1 85 ? 2.093 -26.461 -10.653 1.00 84.12 85 ILE A CA 1
ATOM 698 C C . ILE A 1 85 ? 3.032 -25.979 -9.540 1.00 84.12 85 ILE A C 1
ATOM 700 O O . ILE A 1 85 ? 2.751 -26.201 -8.362 1.00 84.12 85 ILE A O 1
ATOM 704 N N . VAL A 1 86 ? 4.150 -25.347 -9.905 1.00 81.44 86 VAL A N 1
ATOM 705 C CA . VAL A 1 86 ? 5.156 -24.837 -8.960 1.00 81.44 86 VAL A CA 1
ATOM 706 C C . VAL A 1 86 ? 5.394 -23.346 -9.224 1.00 81.44 86 VAL A C 1
ATOM 708 O O . VAL A 1 86 ? 5.711 -22.999 -10.364 1.00 81.44 86 VAL A O 1
ATOM 711 N N . PRO A 1 87 ? 5.272 -22.455 -8.221 1.00 79.62 87 PRO A N 1
ATOM 712 C CA . PRO A 1 87 ? 5.591 -21.043 -8.403 1.00 79.62 87 PRO A CA 1
ATOM 713 C C . PRO A 1 87 ? 7.095 -20.855 -8.633 1.00 79.62 87 PRO A C 1
ATOM 715 O O . PRO A 1 87 ? 7.919 -21.454 -7.944 1.00 79.62 87 PRO A O 1
ATOM 718 N N . ILE A 1 88 ? 7.445 -20.019 -9.607 1.00 79.69 88 ILE A N 1
ATOM 719 C CA . ILE A 1 88 ? 8.828 -19.704 -9.990 1.00 79.69 88 ILE A CA 1
ATOM 720 C C . ILE A 1 88 ? 9.344 -18.495 -9.200 1.00 79.69 88 ILE A C 1
ATOM 722 O O . ILE A 1 88 ? 10.484 -18.497 -8.752 1.00 79.69 88 ILE A O 1
ATOM 726 N N . ASN A 1 89 ? 8.497 -17.483 -9.003 1.00 74.50 89 ASN A N 1
ATOM 727 C CA . ASN A 1 89 ? 8.861 -16.174 -8.453 1.00 74.50 89 ASN A CA 1
ATOM 728 C C . ASN A 1 89 ? 8.117 -15.857 -7.140 1.00 74.50 89 ASN A C 1
ATOM 730 O O . ASN A 1 89 ? 7.723 -14.725 -6.893 1.00 74.50 89 ASN A O 1
ATOM 734 N N . ALA A 1 90 ? 7.837 -16.856 -6.305 1.00 71.19 90 ALA A N 1
ATOM 735 C CA . ALA A 1 90 ? 7.201 -16.604 -5.015 1.00 71.19 90 ALA A CA 1
ATOM 736 C C . ALA A 1 90 ? 7.689 -17.603 -3.969 1.00 71.19 90 ALA A C 1
ATOM 738 O O . ALA A 1 90 ? 7.368 -18.794 -4.033 1.00 71.19 90 ALA A O 1
ATOM 739 N N . GLN A 1 91 ? 8.432 -17.117 -2.973 1.00 65.62 91 GLN A N 1
ATOM 740 C CA . GLN A 1 91 ? 8.671 -17.905 -1.770 1.00 65.62 91 GLN A CA 1
ATOM 741 C C . GLN A 1 91 ? 7.367 -18.051 -0.983 1.00 65.62 91 GLN A C 1
ATOM 743 O O . GLN A 1 91 ? 6.719 -17.075 -0.607 1.00 65.62 91 GLN A O 1
ATOM 748 N N . GLN A 1 92 ? 6.986 -19.295 -0.703 1.00 67.38 92 GLN A N 1
ATOM 749 C CA . GLN A 1 92 ? 5.828 -19.584 0.131 1.00 67.38 92 GLN A CA 1
ATOM 750 C C . GLN A 1 92 ? 6.215 -19.476 1.608 1.00 67.38 92 GLN A C 1
ATOM 752 O O . GLN A 1 92 ? 6.589 -20.461 2.245 1.00 67.38 92 GLN A O 1
ATOM 757 N N . MET A 1 93 ? 6.128 -18.271 2.175 1.00 78.50 93 MET A N 1
ATOM 758 C CA . MET A 1 93 ? 6.095 -18.129 3.629 1.00 78.50 93 MET A CA 1
ATOM 759 C C . MET A 1 93 ? 4.692 -18.490 4.144 1.00 78.50 93 MET A C 1
ATOM 761 O O . MET A 1 93 ? 3.699 -18.041 3.565 1.00 78.50 93 MET A O 1
ATOM 765 N N . PRO A 1 94 ? 4.564 -19.256 5.246 1.00 83.62 94 PRO A N 1
ATOM 766 C CA . PRO A 1 94 ? 3.272 -19.465 5.887 1.00 83.62 94 PRO A CA 1
ATOM 767 C C . PRO A 1 94 ? 2.607 -18.128 6.234 1.00 83.62 94 PRO A C 1
ATOM 769 O O . PRO A 1 94 ? 3.229 -17.267 6.857 1.00 83.62 94 PRO A O 1
ATOM 772 N N . TYR A 1 95 ? 1.333 -17.972 5.872 1.00 85.06 95 TYR A N 1
ATOM 773 C CA . TYR A 1 95 ? 0.599 -16.706 5.996 1.00 85.06 95 TYR A CA 1
ATOM 774 C C . TYR A 1 95 ? 0.646 -16.099 7.407 1.00 85.06 95 TYR A C 1
ATOM 776 O O . TYR A 1 95 ? 0.868 -14.901 7.561 1.00 85.06 95 TYR A O 1
ATOM 784 N N . GLU A 1 96 ? 0.497 -16.921 8.452 1.00 84.56 96 GLU A N 1
ATOM 785 C CA . GLU A 1 96 ? 0.593 -16.446 9.839 1.00 84.56 96 GLU A CA 1
ATOM 786 C C . GLU A 1 96 ? 1.966 -15.845 10.152 1.00 84.56 96 GLU A C 1
ATOM 788 O O . GLU A 1 96 ? 2.055 -14.794 10.783 1.00 84.56 96 GLU A O 1
ATOM 793 N N . LYS A 1 97 ? 3.037 -16.495 9.684 1.00 85.50 97 LYS A N 1
ATOM 794 C CA . LYS A 1 97 ? 4.406 -16.026 9.888 1.00 85.50 97 LYS A CA 1
ATOM 795 C C . LYS A 1 97 ? 4.632 -14.698 9.162 1.00 85.50 97 LYS A C 1
ATOM 797 O O . LYS A 1 97 ? 5.141 -13.768 9.779 1.00 85.50 97 LYS A O 1
ATOM 802 N N . ALA A 1 98 ? 4.153 -14.582 7.923 1.00 86.31 98 ALA A N 1
ATOM 803 C CA . ALA A 1 98 ? 4.220 -13.341 7.153 1.00 86.31 98 ALA A CA 1
ATOM 804 C C . ALA A 1 98 ? 3.485 -12.188 7.858 1.00 86.31 98 ALA A C 1
ATOM 806 O O . ALA A 1 98 ? 4.006 -11.082 7.958 1.00 86.31 98 ALA A O 1
ATOM 807 N N . LEU A 1 99 ? 2.301 -12.445 8.427 1.00 84.44 99 LEU A N 1
ATOM 808 C CA . LEU A 1 99 ? 1.563 -11.439 9.195 1.00 84.44 99 LEU A CA 1
ATOM 809 C C . LEU A 1 99 ? 2.305 -10.982 10.462 1.00 84.44 99 LEU A C 1
ATOM 811 O O . LEU A 1 99 ? 2.216 -9.807 10.824 1.00 84.44 99 LEU A O 1
ATOM 815 N N . ILE A 1 100 ? 2.999 -11.895 11.148 1.00 82.56 100 ILE A N 1
ATOM 816 C CA . ILE A 1 100 ? 3.803 -11.576 12.337 1.00 82.56 100 ILE A CA 1
ATOM 817 C C . ILE A 1 100 ? 5.006 -10.716 11.945 1.00 82.56 100 ILE A C 1
ATOM 819 O O . ILE A 1 100 ? 5.241 -9.683 12.574 1.00 82.56 100 ILE A O 1
ATOM 823 N N . GLU A 1 101 ? 5.739 -11.104 10.903 1.00 86.00 101 GLU A N 1
ATOM 824 C CA . GLU A 1 101 ? 6.886 -10.339 10.406 1.00 86.00 101 GLU A CA 1
ATOM 825 C C . GLU A 1 101 ? 6.463 -8.933 9.954 1.00 86.00 101 GLU A C 1
ATOM 827 O O . GLU A 1 101 ? 7.041 -7.947 10.417 1.00 86.00 101 GLU A O 1
ATOM 832 N N . ASP A 1 102 ? 5.374 -8.817 9.187 1.00 85.50 102 ASP A N 1
ATOM 833 C CA . ASP A 1 102 ? 4.794 -7.529 8.790 1.00 85.50 102 ASP A CA 1
ATOM 834 C C . ASP A 1 102 ? 4.387 -6.677 10.002 1.00 85.50 102 ASP A C 1
ATOM 836 O O . ASP A 1 102 ? 4.620 -5.465 10.031 1.00 85.50 102 ASP A O 1
ATOM 840 N N . TYR A 1 103 ? 3.756 -7.284 11.016 1.00 81.75 103 TYR A N 1
ATOM 841 C CA . TYR A 1 103 ? 3.387 -6.572 12.239 1.00 81.75 103 TYR A CA 1
ATOM 842 C C . TYR A 1 103 ? 4.625 -5.968 12.908 1.00 81.75 103 TYR A C 1
ATOM 844 O O . TYR A 1 103 ? 4.616 -4.782 13.246 1.00 81.75 103 TYR A O 1
ATOM 852 N N . HIS A 1 104 ? 5.691 -6.755 13.068 1.00 78.88 104 HIS A N 1
ATOM 853 C CA . HIS A 1 104 ? 6.927 -6.282 13.682 1.00 78.88 104 HIS A CA 1
ATOM 854 C C . HIS A 1 104 ? 7.599 -5.191 12.848 1.00 78.88 104 HIS A C 1
ATOM 856 O O . HIS A 1 104 ? 7.960 -4.152 13.405 1.00 78.88 104 HIS A O 1
ATOM 862 N N . HIS A 1 105 ? 7.692 -5.384 11.531 1.00 85.06 105 HIS A N 1
ATOM 863 C CA . HIS A 1 105 ? 8.239 -4.400 10.603 1.00 85.06 105 HIS A CA 1
ATOM 864 C C . HIS A 1 105 ? 7.517 -3.053 10.737 1.00 85.06 105 HIS A C 1
ATOM 866 O O . HIS A 1 105 ? 8.143 -2.033 11.012 1.00 85.06 105 HIS A O 1
ATOM 872 N N . TYR A 1 106 ? 6.184 -3.036 10.675 1.00 81.75 106 TYR A N 1
ATOM 873 C CA . TYR A 1 106 ? 5.434 -1.781 10.766 1.00 81.75 106 TYR A CA 1
ATOM 874 C C . TYR A 1 106 ? 5.384 -1.185 12.178 1.00 81.75 106 TYR A C 1
ATOM 876 O O . TYR A 1 106 ? 5.249 0.033 12.327 1.00 81.75 106 TYR A O 1
ATOM 884 N N . ARG A 1 107 ? 5.460 -2.008 13.231 1.00 77.25 107 ARG A N 1
ATOM 885 C CA . ARG A 1 107 ? 5.370 -1.541 14.623 1.00 77.25 107 ARG A CA 1
ATOM 886 C C . ARG A 1 107 ? 6.685 -0.962 15.140 1.00 77.25 107 ARG A C 1
ATOM 888 O O . ARG A 1 107 ? 6.645 -0.003 15.925 1.00 77.25 107 ARG A O 1
ATOM 895 N N . TYR A 1 108 ? 7.800 -1.578 14.751 1.00 78.44 108 TYR A N 1
ATOM 896 C CA . TYR A 1 108 ? 9.145 -1.319 15.274 1.00 78.44 108 TYR A CA 1
ATOM 897 C C . TYR A 1 108 ? 10.129 -0.803 14.217 1.00 78.44 108 TYR A C 1
ATOM 899 O O . TYR A 1 108 ? 11.257 -0.476 14.575 1.00 78.44 108 TYR A O 1
ATOM 907 N N . GLY A 1 109 ? 9.714 -0.700 12.951 1.00 76.06 109 GLY A N 1
ATOM 908 C CA . GLY A 1 109 ? 10.502 -0.085 11.887 1.00 76.06 109 GLY A CA 1
ATOM 909 C C . GLY A 1 109 ? 10.872 1.367 12.188 1.00 76.06 109 GLY A C 1
ATOM 910 O O . GLY A 1 109 ? 10.299 2.017 13.072 1.00 76.06 109 GLY A O 1
ATOM 911 N N . VAL A 1 110 ? 11.845 1.887 11.443 1.00 72.12 110 VAL A N 1
ATOM 912 C CA . VAL A 1 110 ? 12.399 3.232 11.647 1.00 72.12 110 VAL A CA 1
ATOM 913 C C . VAL A 1 110 ? 11.998 4.148 10.489 1.00 72.12 110 VAL A C 1
ATOM 915 O O . VAL A 1 110 ? 11.914 3.738 9.333 1.00 72.12 110 VAL A O 1
ATOM 918 N N . GLY A 1 111 ? 11.722 5.418 10.793 1.00 76.94 111 GLY A N 1
ATOM 919 C CA . GLY A 1 111 ? 11.369 6.415 9.783 1.00 76.94 111 GLY A CA 1
ATOM 920 C C . GLY A 1 111 ? 10.095 6.048 9.015 1.00 76.94 111 GLY A C 1
ATOM 921 O O . GLY A 1 111 ? 9.035 5.886 9.614 1.00 76.94 111 GLY A O 1
ATOM 922 N N . LYS A 1 112 ? 10.203 5.927 7.685 1.00 68.81 112 LYS A N 1
ATOM 923 C CA . LYS A 1 112 ? 9.067 5.661 6.778 1.00 68.81 112 LYS A CA 1
ATOM 924 C C . LYS A 1 112 ? 8.492 4.244 6.896 1.00 68.81 112 LYS A C 1
ATOM 926 O O . LYS A 1 112 ? 7.384 4.005 6.421 1.00 68.81 112 LYS A O 1
ATOM 931 N N . GLU A 1 113 ? 9.224 3.316 7.507 1.00 72.50 113 GLU A N 1
ATOM 932 C CA . GLU A 1 113 ? 8.778 1.929 7.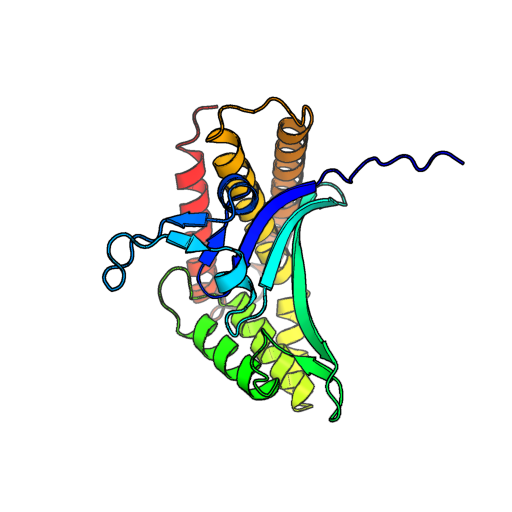696 1.00 72.50 113 GLU A CA 1
ATOM 933 C C . GLU A 1 113 ? 7.775 1.799 8.844 1.00 72.50 113 GLU A C 1
ATOM 935 O O . GLU A 1 113 ? 6.895 0.938 8.821 1.00 72.50 113 GLU A O 1
ATOM 940 N N . LYS A 1 114 ? 7.849 2.691 9.837 1.00 77.50 114 LYS A N 1
ATOM 941 C CA . LYS A 1 114 ? 6.917 2.691 10.959 1.00 77.50 114 LYS A CA 1
ATOM 942 C C . LYS A 1 114 ? 5.531 3.117 10.485 1.00 77.50 114 LYS A C 1
ATOM 944 O O . LYS A 1 114 ? 5.323 4.256 10.076 1.00 77.50 114 LYS A O 1
ATOM 949 N N . ASN A 1 115 ? 4.552 2.223 10.588 1.00 80.50 115 ASN A N 1
ATOM 950 C CA . ASN A 1 115 ? 3.174 2.520 10.217 1.00 80.50 115 ASN A CA 1
ATOM 951 C C . ASN A 1 115 ? 2.185 1.871 11.192 1.00 80.50 115 ASN A C 1
ATOM 953 O O . ASN A 1 115 ? 1.874 0.679 11.124 1.00 80.50 115 ASN A O 1
ATOM 957 N N . VAL A 1 116 ? 1.654 2.687 12.104 1.00 76.88 116 VAL A N 1
ATOM 958 C CA . VAL A 1 116 ? 0.753 2.218 13.167 1.00 76.88 116 VAL A CA 1
ATOM 959 C C . VAL A 1 116 ? -0.516 1.602 12.577 1.00 76.88 116 VAL A C 1
ATOM 961 O O . VAL A 1 116 ? -0.910 0.515 12.982 1.00 76.88 116 VAL A O 1
ATOM 964 N N . PHE A 1 117 ? -1.112 2.214 11.556 1.00 81.31 117 PHE A N 1
ATOM 965 C CA . PHE A 1 117 ? -2.351 1.698 10.977 1.00 81.31 117 PHE A CA 1
ATOM 966 C C . PHE A 1 117 ? -2.150 0.360 10.249 1.00 81.31 117 PHE A C 1
ATOM 968 O O . PHE A 1 117 ? -2.947 -0.566 10.413 1.00 81.31 117 PHE A O 1
ATOM 975 N N . LYS A 1 118 ? -1.050 0.208 9.497 1.00 83.62 118 LYS A N 1
ATOM 976 C CA . LYS A 1 118 ? -0.693 -1.079 8.879 1.00 83.62 118 LYS A CA 1
ATOM 977 C C . LYS A 1 118 ? -0.419 -2.151 9.934 1.00 83.62 118 LYS A C 1
ATOM 979 O O . LYS A 1 118 ? -0.911 -3.265 9.781 1.00 83.62 118 LYS A O 1
ATOM 984 N N . SER A 1 119 ? 0.279 -1.826 11.026 1.00 81.25 119 SER A N 1
ATOM 985 C CA . SER A 1 119 ? 0.499 -2.798 12.111 1.00 81.25 119 SER A CA 1
ATOM 986 C C . SER A 1 119 ? -0.810 -3.213 12.799 1.00 81.25 119 SER A C 1
ATOM 988 O O . SER A 1 119 ? -1.022 -4.406 13.009 1.00 81.25 119 SER A O 1
ATOM 990 N N . LEU A 1 120 ? -1.747 -2.288 13.044 1.00 80.50 120 LEU A N 1
ATOM 991 C CA . LEU A 1 120 ? -3.080 -2.612 13.574 1.00 80.50 120 LEU A CA 1
ATOM 992 C C . LEU A 1 120 ? -3.882 -3.521 12.630 1.00 80.50 120 LEU A C 1
ATOM 994 O O . LEU A 1 120 ? -4.488 -4.489 13.086 1.00 80.50 120 LEU A O 1
ATOM 998 N N . LYS A 1 121 ? -3.834 -3.287 11.312 1.00 85.81 121 LYS A N 1
ATOM 999 C CA . LYS A 1 121 ? -4.462 -4.174 10.311 1.00 85.81 121 LYS A CA 1
ATOM 1000 C C . LYS A 1 121 ? -3.891 -5.593 10.336 1.00 85.81 121 LYS A C 1
ATOM 1002 O O . LYS A 1 121 ? -4.636 -6.568 10.202 1.00 85.81 121 LYS A O 1
ATOM 1007 N N . ARG A 1 122 ? -2.572 -5.729 10.510 1.00 87.56 122 ARG A N 1
ATOM 1008 C CA . ARG A 1 122 ? -1.910 -7.038 10.641 1.00 87.56 122 ARG A CA 1
ATOM 1009 C C . ARG A 1 122 ? -2.304 -7.738 11.934 1.00 87.56 122 ARG A C 1
ATOM 1011 O O . ARG A 1 122 ? -2.651 -8.915 11.896 1.00 87.56 122 ARG A O 1
ATOM 1018 N N . LEU A 1 123 ? -2.362 -7.002 13.042 1.00 79.38 123 LEU A N 1
ATOM 1019 C CA . LEU A 1 123 ? -2.825 -7.525 14.325 1.00 79.38 123 LEU A CA 1
ATOM 1020 C C . LEU A 1 123 ? -4.293 -7.977 14.271 1.00 79.38 123 LEU A C 1
ATOM 1022 O O . LEU A 1 123 ? -4.623 -9.050 14.773 1.00 79.38 123 LEU A O 1
ATOM 1026 N N . TRP A 1 124 ? -5.158 -7.213 13.601 1.00 88.75 124 TRP A N 1
ATOM 1027 C CA . TRP A 1 124 ? -6.545 -7.607 13.358 1.00 88.75 124 TRP A CA 1
ATOM 1028 C C . TRP A 1 124 ? -6.616 -8.899 12.535 1.00 88.75 124 TRP A C 1
ATOM 1030 O O . TRP A 1 124 ? -7.286 -9.845 12.945 1.00 88.75 124 TRP A O 1
ATOM 1040 N N . SER A 1 125 ? -5.841 -9.004 11.452 1.00 88.81 125 SER A N 1
ATOM 1041 C CA . SER A 1 125 ? -5.790 -10.214 10.612 1.00 88.81 125 SER A CA 1
ATOM 1042 C C . SER A 1 125 ? -5.327 -11.446 11.402 1.00 88.81 125 SER A C 1
ATOM 1044 O O . SER A 1 125 ? -5.917 -12.520 11.286 1.00 88.81 125 SER A O 1
ATOM 1046 N N . LEU A 1 126 ? -4.315 -11.285 12.264 1.00 82.94 126 LEU A N 1
ATOM 1047 C CA . LEU A 1 126 ? -3.853 -12.328 13.186 1.00 82.94 126 LEU A CA 1
ATOM 1048 C C . LEU A 1 126 ? -4.931 -12.720 14.201 1.00 82.94 126 LEU A C 1
ATOM 1050 O O . LEU A 1 126 ? -5.089 -13.904 14.497 1.00 82.94 126 LEU A O 1
ATOM 1054 N N . SER A 1 127 ? -5.683 -11.749 14.726 1.00 80.88 127 SER A N 1
ATOM 1055 C CA . SER A 1 127 ? -6.776 -12.016 15.666 1.00 80.88 127 SER A CA 1
ATOM 1056 C C . SER A 1 127 ? -7.869 -12.876 15.027 1.00 80.88 127 SER A C 1
ATOM 1058 O O . SER A 1 127 ? -8.302 -13.850 15.640 1.00 80.88 127 SER A O 1
ATOM 1060 N N . VAL A 1 128 ? -8.230 -12.591 13.771 1.00 88.62 128 VAL A N 1
ATOM 1061 C CA . VAL A 1 128 ? -9.202 -13.373 12.996 1.00 88.62 128 VAL A CA 1
ATOM 1062 C C . VAL A 1 128 ? -8.675 -14.784 12.747 1.00 88.62 128 VAL A C 1
ATOM 1064 O O . VAL A 1 128 ? -9.374 -15.757 13.032 1.00 88.62 128 VAL A O 1
ATOM 1067 N N . LEU A 1 129 ? -7.424 -14.910 12.290 1.00 86.81 129 LEU A N 1
ATOM 1068 C CA . LEU A 1 129 ? -6.792 -16.203 12.014 1.00 86.81 129 LEU A CA 1
ATOM 1069 C C . LEU A 1 129 ? -6.754 -17.106 13.258 1.00 86.81 129 LEU A C 1
ATOM 1071 O O . LEU A 1 129 ? -7.049 -18.297 13.180 1.00 86.81 129 LEU A O 1
ATOM 1075 N N . ARG A 1 130 ? -6.453 -16.521 14.421 1.00 87.75 130 ARG A N 1
ATOM 1076 C CA . ARG A 1 130 ? -6.410 -17.211 15.720 1.00 87.75 130 ARG A CA 1
ATOM 1077 C C . ARG A 1 130 ? -7.771 -17.317 16.408 1.00 87.75 130 ARG A C 1
ATOM 1079 O O . ARG A 1 130 ? -7.838 -17.807 17.532 1.00 87.75 130 ARG A O 1
ATOM 1086 N N . LYS A 1 131 ? -8.849 -16.856 15.762 1.00 91.06 131 LYS A N 1
ATOM 1087 C CA . LYS A 1 131 ? -10.217 -16.827 16.307 1.00 91.06 131 LYS A CA 1
ATOM 1088 C C . LYS A 1 131 ? -10.324 -16.086 17.654 1.00 91.06 131 LYS A C 1
ATOM 1090 O O . LYS A 1 131 ? -11.167 -16.416 18.484 1.00 91.06 131 LYS A O 1
ATOM 1095 N N . ASN A 1 132 ? -9.485 -15.073 17.880 1.00 84.38 132 ASN A N 1
ATOM 1096 C CA . ASN A 1 132 ? -9.532 -14.214 19.062 1.00 84.38 132 ASN A CA 1
ATOM 1097 C C . ASN A 1 132 ? -10.576 -13.104 18.870 1.00 84.38 132 ASN A C 1
ATOM 1099 O O . ASN A 1 132 ? -10.246 -11.959 18.563 1.00 84.38 132 ASN A O 1
ATOM 1103 N N . THR A 1 133 ? -11.842 -13.463 19.070 1.00 87.31 133 THR A N 1
ATOM 1104 C CA . THR A 1 133 ? -12.996 -12.577 18.855 1.00 87.31 133 THR A CA 1
ATOM 1105 C C . THR A 1 133 ? -12.966 -11.323 19.722 1.00 87.31 133 THR A C 1
ATOM 1107 O O . THR A 1 133 ? -13.373 -10.261 19.259 1.00 87.31 133 THR A O 1
ATOM 1110 N N . LYS A 1 134 ? -12.441 -11.410 20.953 1.00 74.38 134 LYS A N 1
ATOM 1111 C CA . LYS A 1 134 ? -12.287 -10.249 21.838 1.00 74.38 134 LYS A CA 1
ATOM 1112 C C . LYS A 1 134 ? -11.399 -9.185 21.189 1.00 74.38 134 LYS A C 1
ATOM 1114 O O . LYS A 1 134 ? -11.832 -8.050 21.029 1.00 74.38 134 LY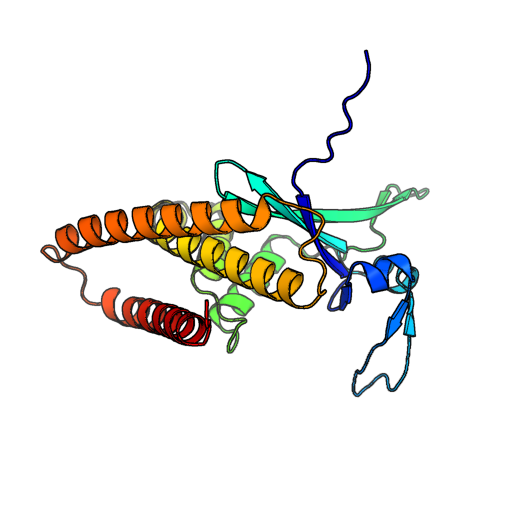S A O 1
ATOM 1119 N N . LEU A 1 135 ? -10.196 -9.571 20.760 1.00 66.00 135 LEU A N 1
ATOM 1120 C CA . LEU A 1 135 ? -9.251 -8.647 20.131 1.00 66.00 135 LEU A CA 1
ATOM 1121 C C . LEU A 1 135 ? -9.765 -8.132 18.777 1.00 66.00 135 LEU A C 1
ATOM 1123 O O . LEU A 1 135 ? -9.593 -6.959 18.462 1.00 66.00 135 LEU A O 1
ATOM 1127 N N . THR A 1 136 ? -10.437 -8.975 17.986 1.00 75.31 136 THR A N 1
ATOM 1128 C CA . THR A 1 136 ? -11.081 -8.536 16.736 1.00 75.31 136 THR A CA 1
ATOM 1129 C C . THR A 1 136 ? -12.111 -7.435 17.001 1.00 75.31 136 THR A C 1
ATOM 1131 O O . THR A 1 136 ? -12.095 -6.403 16.326 1.00 75.31 136 THR A O 1
ATOM 1134 N N . ASN A 1 137 ? -12.970 -7.617 18.007 1.00 78.62 137 ASN A N 1
ATOM 1135 C CA . ASN A 1 137 ? -14.007 -6.650 18.370 1.00 78.62 137 ASN A CA 1
ATOM 1136 C C . ASN A 1 137 ? -13.423 -5.343 18.923 1.00 78.62 137 ASN A C 1
ATOM 1138 O O . ASN A 1 137 ? -13.977 -4.281 18.664 1.00 78.62 137 ASN A O 1
ATOM 1142 N N . GLU A 1 138 ? -12.302 -5.405 19.644 1.00 74.75 138 GLU A N 1
ATOM 1143 C CA . GLU A 1 138 ? -11.595 -4.215 20.135 1.00 74.75 138 GLU A CA 1
ATOM 1144 C C . GLU A 1 138 ? -10.940 -3.419 18.995 1.00 74.75 138 GLU A C 1
ATOM 1146 O O . GLU A 1 138 ? -10.958 -2.193 19.013 1.00 74.75 138 GLU A O 1
ATOM 1151 N N . LEU A 1 139 ? -10.393 -4.092 17.976 1.00 72.12 139 LEU A N 1
ATOM 1152 C CA . LEU A 1 139 ? -9.672 -3.441 16.875 1.00 72.12 139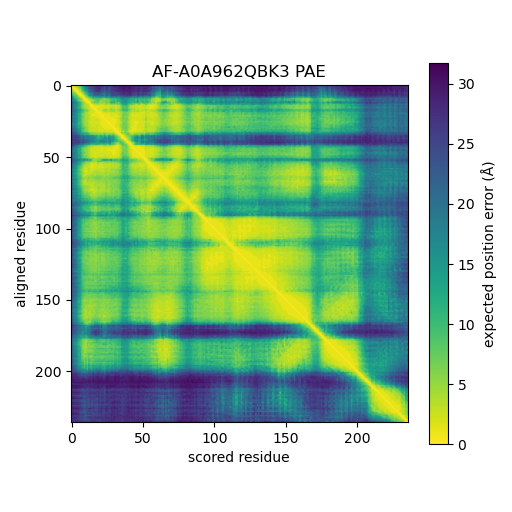 LEU A CA 1
ATOM 1153 C C . LEU A 1 139 ? -10.581 -2.903 15.762 1.00 72.12 139 LEU A C 1
ATOM 1155 O O . LEU A 1 139 ? -10.245 -1.904 15.128 1.00 72.12 139 LEU A O 1
ATOM 1159 N N . THR A 1 140 ? -11.721 -3.548 15.511 1.00 83.69 140 THR A N 1
ATOM 1160 C CA . THR A 1 140 ? -12.618 -3.207 14.389 1.00 83.69 140 THR A CA 1
ATOM 1161 C C . THR A 1 140 ? -13.076 -1.736 14.402 1.00 83.69 140 THR A C 1
ATOM 1163 O O . THR A 1 140 ? -12.942 -1.079 13.370 1.00 83.69 140 THR A O 1
ATOM 1166 N N . PRO A 1 141 ? -13.492 -1.136 15.538 1.00 79.25 141 PRO A N 1
ATOM 1167 C CA . PRO A 1 141 ? -13.880 0.278 15.580 1.00 79.25 141 PRO A CA 1
ATOM 1168 C C . PRO A 1 141 ? -12.773 1.256 15.158 1.00 79.25 141 PRO A C 1
ATOM 1170 O O . PRO A 1 141 ? -13.067 2.345 14.669 1.00 79.25 141 PRO A O 1
ATOM 1173 N N . PHE A 1 142 ? -11.499 0.889 15.322 1.00 71.38 142 PHE A N 1
ATOM 1174 C CA . PHE A 1 142 ? -10.374 1.709 14.867 1.00 71.38 142 PHE A CA 1
ATOM 1175 C C . PHE A 1 142 ? -10.132 1.576 13.361 1.00 71.38 142 PHE A C 1
ATOM 1177 O O . PHE A 1 142 ? -9.668 2.522 12.729 1.00 71.38 142 PHE A O 1
ATOM 1184 N N . LEU A 1 143 ? -10.436 0.411 12.787 1.00 77.44 143 LEU A N 1
ATOM 1185 C CA . LEU A 1 143 ? -10.225 0.124 11.369 1.00 77.44 143 LEU A CA 1
ATOM 1186 C C . LEU A 1 143 ? -11.392 0.552 10.477 1.00 77.44 143 LEU A C 1
ATOM 1188 O O . LEU A 1 143 ? -11.152 0.797 9.297 1.00 77.44 143 LEU A O 1
ATOM 1192 N N . ASP A 1 144 ? -12.587 0.703 11.055 1.00 83.12 144 ASP A N 1
ATOM 1193 C CA . ASP A 1 144 ? -13.816 1.082 10.343 1.00 83.12 144 ASP A CA 1
ATOM 1194 C C . ASP A 1 144 ? -14.395 2.438 10.799 1.00 83.12 144 ASP A C 1
ATOM 1196 O O . ASP A 1 144 ? -15.371 2.926 10.234 1.00 83.12 144 ASP A O 1
ATOM 1200 N N . GLY A 1 145 ? -13.826 3.054 11.842 1.00 76.50 145 GLY A N 1
ATOM 1201 C CA . GLY A 1 145 ? -14.295 4.326 12.399 1.00 76.50 145 GLY A CA 1
ATOM 1202 C C . GLY A 1 145 ? -13.572 5.562 11.852 1.00 76.50 145 GLY A C 1
ATOM 1203 O O . GLY A 1 145 ? -12.873 5.522 10.845 1.00 76.50 145 GLY A O 1
ATOM 1204 N N . LYS A 1 146 ? -13.663 6.680 12.585 1.00 73.19 146 LYS A N 1
ATOM 1205 C CA . LYS A 1 146 ? -13.073 7.988 12.208 1.00 73.19 146 LYS A CA 1
ATOM 1206 C C . LYS A 1 146 ? -11.566 7.941 11.916 1.00 73.19 146 LYS A C 1
ATOM 1208 O O . LYS A 1 146 ? -11.036 8.765 11.177 1.00 73.19 146 LYS A O 1
ATOM 1213 N N . TRP A 1 147 ? -10.861 6.986 12.513 1.00 71.25 147 TRP A N 1
ATOM 1214 C CA . TRP A 1 147 ? -9.434 6.768 12.281 1.00 71.25 147 TRP A CA 1
ATOM 1215 C C . TRP A 1 147 ? -9.147 6.184 10.895 1.00 71.25 147 TRP A C 1
ATOM 1217 O O . TRP A 1 147 ? -8.135 6.524 10.284 1.00 71.25 147 TRP A O 1
ATOM 1227 N N . ALA A 1 148 ? -10.054 5.356 10.379 1.00 75.75 148 ALA A N 1
ATOM 1228 C CA . ALA A 1 148 ? -10.002 4.852 9.016 1.00 75.75 148 ALA A CA 1
ATOM 1229 C C . ALA A 1 148 ? -10.181 5.988 8.006 1.00 75.75 148 ALA A C 1
ATOM 1231 O O . ALA A 1 148 ? -9.431 6.064 7.034 1.00 75.75 148 ALA A O 1
ATOM 1232 N N . ASP A 1 149 ? -11.109 6.909 8.283 1.00 76.12 149 ASP A N 1
ATOM 1233 C CA . ASP A 1 149 ? -11.329 8.101 7.460 1.00 76.12 149 ASP A CA 1
ATOM 1234 C C . ASP A 1 149 ? -10.081 8.986 7.411 1.00 76.12 149 ASP A C 1
ATOM 1236 O O . ASP A 1 149 ? -9.658 9.406 6.333 1.00 76.12 149 ASP A O 1
ATOM 1240 N N . LEU A 1 150 ? -9.444 9.227 8.562 1.00 74.88 150 LEU A N 1
ATOM 1241 C CA . LEU A 1 150 ? -8.196 9.986 8.621 1.00 74.88 150 LEU A CA 1
ATOM 1242 C C . LEU A 1 150 ? -7.081 9.295 7.827 1.00 74.88 150 LEU A C 1
ATOM 1244 O O . LEU A 1 150 ? -6.414 9.933 7.016 1.00 74.88 150 LEU A O 1
ATOM 1248 N N . TYR A 1 151 ? -6.901 7.986 8.014 1.00 78.00 151 TYR A N 1
ATOM 1249 C CA . TYR A 1 151 ? -5.923 7.224 7.241 1.00 78.00 151 TYR A CA 1
ATOM 1250 C C . TYR A 1 151 ? -6.204 7.306 5.737 1.00 78.00 151 TYR A C 1
ATOM 1252 O O . TYR A 1 151 ? -5.277 7.417 4.932 1.00 78.00 151 TYR A O 1
ATOM 1260 N N . GLN A 1 152 ? -7.480 7.284 5.350 1.00 80.44 152 GLN A N 1
ATOM 1261 C CA . GLN A 1 152 ? -7.877 7.406 3.958 1.00 80.44 152 GLN A CA 1
ATOM 1262 C C . GLN A 1 152 ? -7.531 8.782 3.383 1.00 80.44 152 GLN A C 1
ATOM 1264 O O . GLN A 1 152 ? -7.065 8.845 2.248 1.00 80.44 152 GLN A O 1
ATOM 1269 N N . ILE A 1 153 ? -7.701 9.855 4.158 1.00 76.06 153 ILE A N 1
ATOM 1270 C CA . ILE A 1 153 ? -7.268 11.205 3.774 1.00 76.06 153 ILE A CA 1
ATOM 1271 C C . ILE A 1 153 ? -5.749 11.250 3.585 1.00 76.06 153 ILE A C 1
ATOM 1273 O O . ILE A 1 153 ? -5.285 11.745 2.562 1.00 76.06 153 ILE A O 1
ATOM 1277 N N . CYS A 1 154 ? -4.970 10.686 4.512 1.00 76.88 154 CYS A N 1
ATOM 1278 C CA . CYS A 1 154 ? -3.512 10.621 4.376 1.00 76.88 154 CYS A CA 1
ATOM 1279 C C . CYS A 1 154 ? -3.084 9.845 3.117 1.00 76.88 154 CYS A C 1
ATOM 1281 O O . CYS A 1 154 ? -2.171 10.266 2.410 1.00 76.88 154 CYS A O 1
ATOM 1283 N N . ALA A 1 155 ? -3.751 8.728 2.808 1.00 80.94 155 ALA A N 1
ATOM 1284 C CA . ALA A 1 155 ? -3.483 7.949 1.598 1.00 80.94 155 ALA A CA 1
ATOM 1285 C C . ALA A 1 155 ? -3.864 8.707 0.313 1.00 80.94 155 ALA A C 1
ATOM 1287 O O . ALA A 1 155 ? -3.138 8.647 -0.683 1.00 80.94 155 ALA A O 1
ATOM 1288 N N . ASP A 1 156 ? -4.976 9.443 0.344 1.00 78.50 156 ASP A N 1
ATOM 1289 C CA . ASP A 1 156 ? -5.416 10.292 -0.760 1.00 78.50 156 ASP A CA 1
ATOM 1290 C C . ASP A 1 156 ? -4.381 11.422 -0.996 1.00 78.50 156 ASP A C 1
ATOM 1292 O O . ASP A 1 156 ? -3.911 11.607 -2.120 1.00 78.50 156 ASP A O 1
ATOM 1296 N N . LEU A 1 157 ? -3.915 12.096 0.061 1.00 75.00 157 LEU A N 1
ATOM 1297 C CA . LEU A 1 157 ? -2.846 13.102 -0.011 1.00 75.00 157 LEU A CA 1
ATOM 1298 C C . LEU A 1 157 ? -1.538 12.537 -0.577 1.00 75.00 157 LEU A C 1
ATOM 1300 O O . LEU A 1 157 ? -0.947 13.132 -1.478 1.00 75.00 157 LEU A O 1
ATOM 1304 N N . ALA A 1 158 ? -1.100 11.372 -0.095 1.00 78.81 158 ALA A N 1
ATOM 1305 C CA . ALA A 1 158 ? 0.101 10.714 -0.602 1.00 78.81 158 ALA A CA 1
ATOM 1306 C C . ALA A 1 158 ? -0.007 10.404 -2.105 1.00 78.81 158 ALA A C 1
ATOM 1308 O O . ALA A 1 158 ? 0.958 10.601 -2.840 1.00 78.81 158 ALA A O 1
ATOM 1309 N N . SER A 1 159 ? -1.190 9.990 -2.570 1.00 81.81 159 SER A N 1
ATOM 1310 C CA . SER A 1 159 ? -1.450 9.732 -3.992 1.00 81.81 159 SER A CA 1
ATOM 1311 C C . SER A 1 159 ? -1.384 11.016 -4.821 1.00 81.81 159 SER A C 1
ATOM 1313 O O . SER A 1 159 ? -0.780 11.024 -5.891 1.00 81.81 159 SER A O 1
ATOM 1315 N N . VAL A 1 160 ? -1.951 12.124 -4.324 1.00 75.81 160 VAL A N 1
ATOM 1316 C CA . VAL A 1 160 ? -1.842 13.439 -4.979 1.00 75.81 160 VAL A CA 1
ATOM 1317 C C . VAL A 1 160 ? -0.381 13.865 -5.101 1.00 75.81 160 VAL A C 1
ATOM 1319 O O . VAL A 1 160 ? 0.031 14.305 -6.175 1.00 75.81 160 VAL A O 1
ATOM 1322 N N . ILE A 1 161 ? 0.406 13.711 -4.034 1.00 76.56 161 ILE A N 1
ATOM 1323 C CA . ILE A 1 161 ? 1.835 14.044 -4.026 1.00 76.56 161 ILE A CA 1
ATOM 1324 C C . ILE A 1 161 ? 2.597 13.175 -5.032 1.00 76.56 161 ILE A C 1
ATOM 1326 O O . ILE A 1 161 ? 3.355 13.718 -5.835 1.00 76.56 161 ILE A O 1
ATOM 1330 N N . ASP A 1 162 ? 2.390 11.854 -5.028 1.00 79.38 162 ASP A N 1
ATOM 1331 C CA . ASP A 1 162 ? 3.098 10.944 -5.936 1.00 79.38 162 ASP A CA 1
ATOM 1332 C C . ASP A 1 162 ? 2.766 11.241 -7.401 1.00 79.38 162 ASP A C 1
ATOM 1334 O O . ASP A 1 162 ? 3.670 11.456 -8.207 1.00 79.38 162 ASP A O 1
ATOM 1338 N N . ILE A 1 163 ? 1.477 11.374 -7.733 1.00 77.12 163 ILE A N 1
ATOM 1339 C CA . ILE A 1 163 ? 1.028 11.746 -9.080 1.00 77.12 163 ILE A CA 1
ATOM 1340 C C . ILE A 1 163 ? 1.637 13.096 -9.473 1.00 77.12 163 ILE A C 1
ATOM 1342 O O . ILE A 1 163 ? 2.234 13.236 -10.539 1.00 77.12 163 ILE A O 1
ATOM 1346 N N . THR A 1 164 ? 1.553 14.102 -8.608 1.00 72.25 164 THR A N 1
ATOM 1347 C CA . THR A 1 164 ? 2.072 15.434 -8.934 1.00 72.25 164 THR A CA 1
ATOM 1348 C C . THR A 1 164 ? 3.580 15.402 -9.172 1.00 72.25 164 THR A C 1
ATOM 1350 O O . THR A 1 164 ? 4.041 15.948 -10.168 1.00 72.25 164 THR A O 1
ATOM 1353 N N . ASN A 1 165 ? 4.355 14.724 -8.327 1.00 72.94 165 ASN A N 1
ATOM 1354 C CA . ASN A 1 165 ? 5.809 14.639 -8.476 1.00 72.94 165 ASN A CA 1
ATOM 1355 C C . ASN A 1 165 ? 6.215 13.846 -9.720 1.00 72.94 165 ASN A C 1
ATOM 1357 O O . ASN A 1 165 ? 7.042 14.304 -10.509 1.00 72.94 165 ASN A O 1
ATOM 1361 N N . LYS A 1 166 ? 5.602 12.679 -9.922 1.00 70.38 166 LYS A N 1
ATOM 1362 C CA . LYS A 1 166 ? 5.907 11.781 -11.036 1.00 70.38 166 LYS A CA 1
ATOM 1363 C C . LY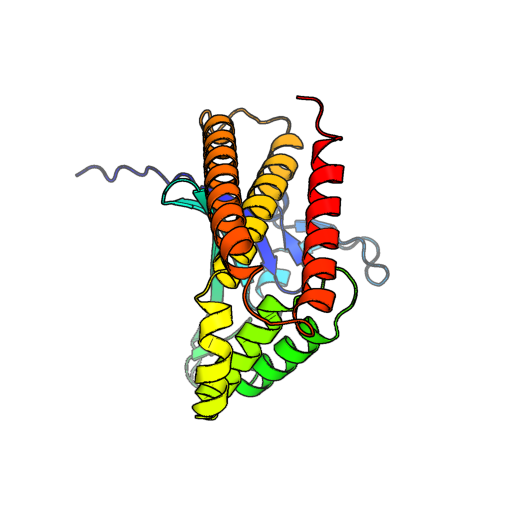S A 1 166 ? 5.608 12.434 -12.383 1.00 70.38 166 LYS A C 1
ATOM 1365 O O . LYS A 1 166 ? 6.424 12.364 -13.295 1.00 70.38 166 LYS A O 1
ATOM 1370 N N . TYR A 1 167 ? 4.473 13.124 -12.488 1.00 65.44 167 TYR A N 1
ATOM 1371 C CA . TYR A 1 167 ? 4.024 13.730 -13.740 1.00 65.44 167 TYR A CA 1
ATOM 1372 C C . TYR A 1 167 ? 4.507 15.185 -13.935 1.00 65.44 167 TYR A C 1
ATOM 1374 O O . TYR A 1 167 ? 4.487 15.669 -15.068 1.00 65.44 167 TYR A O 1
ATOM 1382 N N . LYS A 1 168 ? 5.015 15.876 -12.895 1.00 56.41 168 LYS A N 1
ATOM 1383 C CA . LYS A 1 168 ? 5.760 17.150 -13.040 1.00 56.41 168 LYS A CA 1
ATOM 1384 C C . LYS A 1 168 ? 7.152 16.944 -13.652 1.00 56.41 168 LYS A C 1
ATOM 1386 O O . LYS A 1 168 ? 7.593 17.785 -14.430 1.00 56.41 168 LYS A O 1
ATOM 1391 N N . LEU A 1 169 ? 7.837 15.844 -13.326 1.00 45.03 169 LEU A N 1
ATOM 1392 C CA . LEU A 1 169 ? 9.235 15.611 -13.724 1.00 45.03 169 LEU A CA 1
ATOM 1393 C C . LEU A 1 169 ? 9.430 15.259 -15.208 1.00 45.03 169 LEU A C 1
ATOM 1395 O O . LEU A 1 169 ? 10.528 15.432 -15.730 1.00 45.03 169 LEU A O 1
ATOM 1399 N N . GLU A 1 170 ? 8.396 14.803 -15.916 1.00 44.41 170 GLU A N 1
ATOM 1400 C CA . GLU A 1 170 ? 8.561 14.335 -17.300 1.00 44.41 170 GLU A CA 1
ATOM 1401 C C . GLU A 1 170 ? 8.354 15.415 -18.374 1.00 44.41 170 GLU A C 1
ATOM 1403 O O . GLU A 1 170 ? 8.444 15.110 -19.563 1.00 44.41 170 GLU A O 1
ATOM 1408 N N . GLY A 1 171 ? 8.031 16.667 -18.015 1.00 40.50 171 GLY A N 1
ATOM 1409 C CA . GLY A 1 171 ? 7.750 17.733 -18.998 1.00 40.50 171 GLY A CA 1
ATOM 1410 C C . GLY A 1 171 ? 6.589 17.414 -19.960 1.00 40.50 171 GLY A C 1
ATOM 1411 O O . GLY A 1 171 ? 6.323 18.149 -20.908 1.00 40.50 171 GLY A O 1
ATOM 1412 N N . ARG A 1 172 ? 5.876 16.309 -19.712 1.00 43.06 172 ARG A N 1
ATOM 1413 C CA . ARG A 1 172 ? 4.764 15.777 -20.494 1.00 43.06 172 ARG A CA 1
ATOM 1414 C C . ARG A 1 172 ? 3.494 15.857 -19.659 1.00 43.06 172 ARG A C 1
ATOM 1416 O O . ARG A 1 172 ? 2.850 14.858 -19.373 1.00 43.06 172 ARG A O 1
ATOM 1423 N N . ILE A 1 173 ? 3.046 17.079 -19.386 1.00 41.22 173 ILE A N 1
ATOM 1424 C CA . ILE A 1 173 ? 1.659 17.344 -18.950 1.00 41.22 173 ILE A CA 1
ATOM 1425 C C . ILE A 1 173 ? 0.647 16.994 -20.085 1.00 41.22 173 ILE A C 1
ATOM 1427 O O . ILE A 1 173 ? -0.555 17.212 -19.979 1.00 41.22 173 ILE A O 1
ATOM 1431 N N . ILE A 1 174 ? 1.099 16.411 -21.204 1.00 40.84 174 ILE A N 1
ATOM 1432 C CA . ILE A 1 174 ? 0.399 16.414 -22.496 1.00 40.84 174 ILE A CA 1
ATOM 1433 C C . ILE A 1 174 ? -0.226 15.057 -22.875 1.00 40.84 174 ILE A C 1
ATOM 1435 O O . ILE A 1 174 ? -0.358 14.767 -24.057 1.00 40.84 174 ILE A O 1
ATOM 1439 N N . GLN A 1 175 ? -0.655 14.203 -21.937 1.00 44.78 175 GLN A N 1
ATOM 1440 C CA . GLN A 1 175 ? -1.509 13.056 -22.333 1.00 44.78 175 GLN A CA 1
ATOM 1441 C C . GLN A 1 175 ? -2.833 12.907 -21.591 1.00 44.78 175 GLN A C 1
ATOM 1443 O O . GLN A 1 175 ? -3.754 12.310 -22.142 1.00 44.78 175 GLN A O 1
ATOM 1448 N N . HIS A 1 176 ? -3.020 13.535 -20.432 1.00 53.38 176 HIS A N 1
ATOM 1449 C CA . HIS A 1 176 ? -4.311 13.478 -19.752 1.00 53.38 176 HIS A CA 1
ATOM 1450 C C . HIS A 1 176 ? -4.755 14.876 -19.340 1.00 53.38 176 HIS A C 1
ATOM 1452 O O . HIS A 1 176 ? -4.515 15.323 -18.220 1.00 53.38 176 HIS A O 1
ATOM 1458 N N . LYS A 1 177 ? -5.458 15.542 -20.265 1.00 53.41 177 LYS A N 1
ATOM 1459 C CA . LYS A 1 177 ? -6.050 16.886 -20.123 1.00 53.41 177 LYS A CA 1
ATOM 1460 C C . LYS A 1 177 ? -6.871 17.073 -18.830 1.00 53.41 177 LYS A C 1
ATOM 1462 O O . LYS A 1 177 ? -7.061 18.199 -18.402 1.00 53.41 177 LYS A O 1
ATOM 1467 N N . ASN A 1 178 ? -7.271 15.976 -18.183 1.00 67.56 178 ASN A N 1
ATOM 1468 C CA . ASN A 1 178 ? -8.124 15.956 -16.997 1.00 67.56 178 ASN A CA 1
ATOM 1469 C C . ASN A 1 178 ? -7.376 15.650 -15.684 1.00 67.56 178 ASN A C 1
ATOM 1471 O O . ASN A 1 178 ? -8.013 15.624 -14.638 1.00 67.56 178 ASN A O 1
ATOM 1475 N N . VAL A 1 179 ? -6.063 15.362 -15.685 1.00 69.38 179 VAL A N 1
ATOM 1476 C CA . VAL A 1 179 ? -5.346 15.012 -14.434 1.00 69.38 179 VAL A CA 1
ATOM 1477 C C . VAL A 1 179 ? -5.317 16.190 -13.472 1.00 69.38 179 VAL A C 1
ATOM 1479 O O . VAL A 1 179 ? -5.580 15.993 -12.291 1.00 69.38 179 VAL A O 1
ATOM 1482 N N . LYS A 1 180 ? -5.063 17.404 -13.976 1.00 67.25 180 LYS A N 1
ATOM 1483 C CA . LYS A 1 180 ? -5.081 18.627 -13.165 1.00 67.25 180 LYS A CA 1
ATOM 1484 C C . LYS A 1 180 ? -6.448 18.825 -12.505 1.00 67.25 180 LYS A C 1
ATOM 1486 O O . LYS A 1 180 ? -6.515 18.924 -11.286 1.00 67.25 180 LYS A O 1
ATOM 1491 N N . ASP A 1 181 ? -7.521 18.765 -13.292 1.00 70.38 181 ASP A N 1
ATOM 1492 C CA . ASP A 1 181 ? -8.896 18.921 -12.798 1.00 70.38 181 ASP A CA 1
ATOM 1493 C C . ASP A 1 181 ? -9.262 17.843 -11.766 1.00 70.38 181 ASP A C 1
ATOM 1495 O O . ASP A 1 181 ? -9.898 18.125 -10.756 1.00 70.38 181 ASP A O 1
ATOM 1499 N N . ARG A 1 182 ? -8.815 16.603 -11.982 1.00 75.00 182 ARG A N 1
ATOM 1500 C CA . ARG A 1 182 ? -9.022 15.477 -11.060 1.00 75.00 182 ARG A CA 1
ATOM 1501 C C . ARG A 1 182 ? -8.256 15.623 -9.752 1.00 75.00 182 ARG A C 1
ATOM 1503 O O . ARG A 1 182 ? -8.790 15.300 -8.697 1.00 75.00 182 ARG A O 1
ATOM 1510 N N . VAL A 1 183 ? -7.019 16.111 -9.808 1.00 70.44 183 VAL A N 1
ATOM 1511 C CA . VAL A 1 183 ? -6.246 16.435 -8.604 1.00 70.44 183 VAL A CA 1
ATOM 1512 C C . VAL A 1 183 ? -6.942 17.551 -7.824 1.00 70.44 183 VAL A C 1
ATOM 1514 O O . VAL A 1 183 ? -7.107 17.415 -6.616 1.00 70.44 183 VAL A O 1
ATOM 1517 N N . SER A 1 184 ? -7.434 18.595 -8.498 1.00 68.88 184 SER A N 1
ATOM 1518 C CA . SER A 1 184 ? -8.227 19.652 -7.858 1.00 68.88 184 SER A CA 1
ATOM 1519 C C . SER A 1 184 ? -9.495 19.107 -7.187 1.00 68.88 184 SER A C 1
ATOM 1521 O O . SER A 1 184 ? -9.709 19.377 -6.009 1.00 68.88 184 SER A O 1
ATOM 1523 N N . GLN A 1 185 ? -10.271 18.256 -7.869 1.00 75.94 185 GLN A N 1
ATOM 1524 C CA . GLN A 1 185 ? -11.448 17.588 -7.284 1.00 75.94 185 GLN A CA 1
ATOM 1525 C C . GLN A 1 185 ? -11.089 16.743 -6.055 1.00 75.94 185 GLN A C 1
ATOM 1527 O O . GLN A 1 185 ? -11.811 16.718 -5.061 1.00 75.94 185 GLN A O 1
ATOM 1532 N N . MET A 1 186 ? -9.956 16.044 -6.102 1.00 76.75 186 MET A N 1
ATOM 1533 C CA . MET A 1 186 ? -9.490 15.227 -4.988 1.00 76.75 186 MET A CA 1
ATOM 1534 C C . MET A 1 186 ? -9.094 16.086 -3.779 1.00 76.75 186 MET A C 1
ATOM 1536 O O . MET A 1 186 ? -9.407 15.715 -2.651 1.00 76.75 186 MET A O 1
ATOM 1540 N N . ILE A 1 187 ? -8.474 17.250 -4.003 1.00 72.19 187 ILE A N 1
ATOM 1541 C CA . ILE A 1 187 ? -8.172 18.232 -2.949 1.00 72.19 187 ILE A CA 1
ATOM 1542 C C . ILE A 1 187 ? -9.465 18.768 -2.318 1.00 72.19 187 ILE A C 1
ATOM 1544 O O . ILE A 1 187 ? -9.563 18.825 -1.093 1.00 72.19 187 ILE A O 1
ATOM 1548 N N . GLU A 1 188 ? -10.475 19.105 -3.123 1.00 75.19 188 GLU A N 1
ATOM 1549 C CA . GLU A 1 188 ? -11.791 19.534 -2.625 1.00 75.19 188 GLU A CA 1
ATOM 1550 C C . GLU A 1 188 ? -12.434 18.457 -1.737 1.00 75.19 188 GLU A C 1
ATOM 1552 O O . GLU A 1 188 ? -12.820 18.738 -0.602 1.00 75.19 188 GLU A O 1
ATOM 1557 N N . LEU A 1 189 ? -12.454 17.200 -2.192 1.00 78.25 189 LEU A N 1
ATOM 1558 C CA . LEU A 1 189 ? -12.978 16.073 -1.413 1.00 78.25 189 LEU A CA 1
ATOM 1559 C C . LEU A 1 189 ? -12.209 15.839 -0.107 1.00 78.25 189 LEU A C 1
ATOM 1561 O O . LEU A 1 189 ? -12.814 15.511 0.919 1.00 78.25 189 LEU A O 1
ATOM 1565 N N . ILE A 1 190 ? -10.882 15.982 -0.127 1.00 72.88 190 ILE A N 1
ATOM 1566 C CA . ILE A 1 190 ? -10.045 15.893 1.075 1.00 72.88 190 ILE A CA 1
ATOM 1567 C C . ILE A 1 190 ? -10.441 16.988 2.068 1.00 72.88 190 ILE A C 1
ATOM 1569 O O . ILE A 1 190 ? -10.686 16.679 3.235 1.00 72.88 190 ILE A O 1
ATOM 1573 N N . ASN A 1 191 ? -10.581 18.232 1.605 1.00 70.62 191 ASN A N 1
ATOM 1574 C CA . ASN A 1 191 ? -10.995 19.358 2.441 1.00 70.62 191 ASN A CA 1
ATOM 1575 C C . ASN A 1 191 ? -12.377 19.119 3.061 1.00 70.62 191 ASN A C 1
ATOM 1577 O O . ASN A 1 191 ? -12.538 19.254 4.272 1.00 70.62 19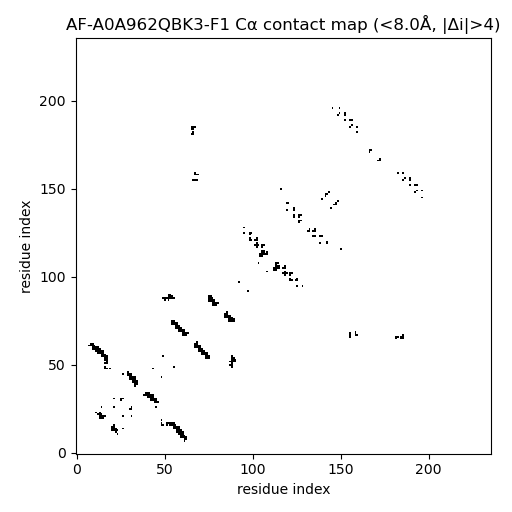1 ASN A O 1
ATOM 1581 N N . GLU A 1 192 ? -13.356 18.662 2.278 1.00 79.19 192 GLU A N 1
ATOM 1582 C CA . GLU A 1 192 ? -14.689 18.326 2.790 1.00 79.19 192 GLU A CA 1
ATOM 1583 C C . GLU A 1 192 ? -14.663 17.223 3.857 1.00 79.19 192 GLU A C 1
ATOM 1585 O O . 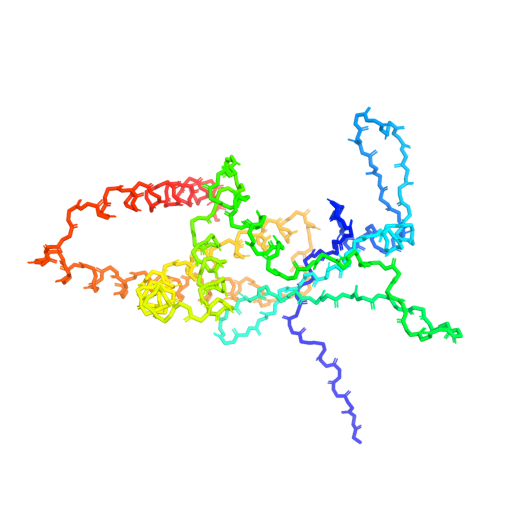GLU A 1 192 ? -15.433 17.252 4.825 1.00 79.19 192 GLU A O 1
ATOM 1590 N N . ARG A 1 193 ? -13.818 16.199 3.682 1.00 76.44 193 ARG A N 1
ATOM 1591 C CA . ARG A 1 193 ? -13.669 15.116 4.666 1.00 76.44 193 ARG A CA 1
ATOM 1592 C C . ARG A 1 193 ? -12.982 15.608 5.935 1.00 76.44 193 ARG A C 1
ATOM 1594 O O . ARG A 1 193 ? -13.451 15.279 7.022 1.00 76.44 193 ARG A O 1
ATOM 1601 N N . LEU A 1 194 ? -11.939 16.428 5.809 1.00 71.25 194 LEU A N 1
ATOM 1602 C CA . LEU A 1 194 ? -11.274 17.062 6.946 1.00 71.25 194 LEU A CA 1
ATOM 1603 C C . LEU A 1 194 ? -12.258 17.921 7.740 1.00 71.25 194 LEU A C 1
ATOM 1605 O O . LEU A 1 194 ? -12.388 17.723 8.944 1.00 71.25 194 LEU A O 1
ATOM 1609 N N . SER A 1 195 ? -13.018 18.804 7.085 1.00 71.12 195 SER A N 1
ATOM 1610 C CA . SER A 1 195 ? -14.019 19.639 7.759 1.00 71.12 195 SER A CA 1
ATOM 1611 C C . SER A 1 195 ? -15.061 18.802 8.507 1.00 71.12 195 SER A C 1
ATOM 1613 O O . SER A 1 195 ? -15.383 19.098 9.658 1.00 71.12 195 SER A O 1
ATOM 1615 N N . ARG A 1 196 ? -15.557 17.714 7.900 1.00 74.62 196 ARG A N 1
ATOM 1616 C CA . ARG A 1 196 ? -16.483 16.784 8.567 1.00 74.62 196 ARG A CA 1
ATOM 1617 C C . ARG A 1 196 ? -15.854 16.114 9.785 1.00 74.62 196 ARG A C 1
ATOM 1619 O O . ARG A 1 196 ? -16.485 16.090 10.840 1.00 74.62 196 ARG A O 1
ATOM 1626 N N . LEU A 1 197 ? -14.631 15.600 9.661 1.00 72.19 197 LEU A N 1
ATOM 1627 C CA . LEU A 1 197 ? -13.922 14.981 10.780 1.00 72.19 197 LEU A CA 1
ATOM 1628 C C . LEU A 1 197 ? -13.691 15.983 11.909 1.00 72.19 197 LEU A C 1
ATOM 1630 O O . LEU A 1 197 ? -14.019 15.680 13.053 1.00 72.19 197 LEU A O 1
ATOM 1634 N N . PHE A 1 198 ? -13.211 17.189 11.605 1.00 68.06 198 PHE A N 1
ATOM 1635 C CA . PHE A 1 198 ? -12.985 18.232 12.606 1.00 68.06 198 PHE A CA 1
ATOM 1636 C C . PHE A 1 198 ? -14.264 18.599 13.360 1.00 68.06 198 PHE A C 1
ATOM 1638 O O . PHE A 1 198 ? -14.232 18.648 14.590 1.00 68.06 198 PHE A O 1
ATOM 1645 N N . ASN A 1 199 ? -15.394 18.754 12.662 1.00 63.62 199 ASN A N 1
ATOM 1646 C CA . ASN A 1 199 ? -16.704 19.016 13.276 1.00 63.62 199 ASN A CA 1
ATOM 1647 C C . ASN A 1 199 ? -17.173 17.860 14.178 1.00 63.62 199 ASN A C 1
ATOM 1649 O O . ASN A 1 199 ? -17.820 18.059 15.204 1.00 63.62 199 ASN A O 1
ATOM 1653 N N . GLN A 1 200 ? -16.825 16.625 13.823 1.00 65.12 200 GLN A N 1
ATOM 1654 C CA . GLN A 1 200 ? -17.148 15.445 14.621 1.00 65.12 200 GLN A CA 1
ATOM 1655 C C . GLN A 1 200 ? -16.181 15.208 15.792 1.00 65.12 200 GLN A C 1
ATOM 1657 O O . GLN A 1 200 ? -16.554 14.525 16.749 1.00 65.12 200 GLN A O 1
ATOM 1662 N N . PHE A 1 201 ? -14.943 15.701 15.719 1.00 58.56 201 PHE A N 1
ATOM 1663 C CA . PHE A 1 201 ? -13.965 15.646 16.810 1.00 58.56 201 PHE A CA 1
ATOM 1664 C C . PHE A 1 201 ? -14.202 16.757 17.837 1.00 58.56 201 PHE A C 1
ATOM 1666 O O . PHE A 1 201 ? -14.089 16.488 19.031 1.00 58.56 201 PHE A O 1
ATOM 1673 N N . THR A 1 202 ? -14.641 17.947 17.407 1.00 49.41 202 THR A N 1
ATOM 1674 C CA . THR A 1 202 ? -15.083 19.025 18.317 1.00 49.41 202 THR A CA 1
ATOM 1675 C C . THR A 1 202 ? -16.263 18.599 19.197 1.00 49.41 202 THR A C 1
ATOM 1677 O O . THR A 1 202 ? -16.382 19.059 20.332 1.00 49.41 202 THR A O 1
ATOM 1680 N N . PHE A 1 203 ? -17.084 17.649 18.738 1.00 40.56 203 PHE A N 1
ATOM 1681 C CA . PHE A 1 203 ? -18.165 17.064 19.536 1.00 40.56 203 PHE A CA 1
ATOM 1682 C C . PHE A 1 203 ? -17.677 16.044 20.591 1.00 40.56 203 PHE A C 1
ATOM 1684 O O . PHE A 1 203 ? -18.287 15.913 21.648 1.00 40.56 203 PHE A O 1
ATOM 1691 N N . ILE A 1 204 ? -16.555 15.346 20.354 1.00 42.31 204 ILE A N 1
ATOM 1692 C CA . ILE A 1 204 ? -15.991 14.344 21.289 1.00 42.31 204 ILE A CA 1
ATOM 1693 C C . ILE A 1 204 ? -15.137 14.990 22.391 1.00 42.31 204 ILE A C 1
ATOM 1695 O O . ILE A 1 204 ? -14.958 14.403 23.458 1.00 42.31 204 ILE A O 1
ATOM 1699 N N . THR A 1 205 ? -14.668 16.228 22.207 1.00 39.16 205 THR A N 1
ATOM 1700 C CA . THR A 1 205 ? -13.891 16.967 23.222 1.00 39.16 205 THR A CA 1
ATOM 1701 C C . THR A 1 205 ? -14.612 17.222 24.556 1.00 39.16 205 THR A C 1
ATOM 1703 O O . THR A 1 205 ? -13.976 17.723 25.479 1.00 39.16 205 THR A O 1
ATOM 1706 N N . PHE A 1 206 ? -15.879 16.817 24.708 1.00 39.03 206 PHE A N 1
ATOM 1707 C CA . PHE A 1 206 ? -16.614 16.831 25.980 1.00 39.03 206 PHE A CA 1
ATOM 1708 C C . PHE A 1 206 ? -16.694 15.478 26.714 1.00 39.03 206 PHE A C 1
ATOM 1710 O O . PHE A 1 206 ? -17.199 15.441 27.834 1.00 39.03 206 PHE A O 1
ATOM 1717 N N . SER A 1 207 ? -16.177 14.373 26.163 1.00 40.69 207 SER A N 1
ATOM 1718 C CA . SER A 1 207 ? -16.274 13.056 26.814 1.00 40.69 207 SER A CA 1
ATOM 1719 C C . SER A 1 207 ? -14.981 12.230 26.709 1.00 40.69 207 SER A C 1
ATOM 1721 O O . SER A 1 207 ? -14.770 11.502 25.746 1.00 40.69 207 SER A O 1
ATOM 1723 N N . ASN A 1 208 ? -14.133 12.360 27.737 1.00 43.44 208 ASN A N 1
ATOM 1724 C CA . ASN A 1 208 ? -13.156 11.392 28.268 1.00 43.44 208 ASN A CA 1
ATOM 1725 C C . ASN A 1 208 ? -12.402 10.447 27.299 1.00 43.44 208 ASN A C 1
ATOM 1727 O O . ASN A 1 208 ? -12.881 9.356 27.013 1.00 43.44 208 ASN A O 1
ATOM 1731 N N . ALA A 1 209 ? -11.143 10.781 26.971 1.00 38.75 209 ALA A N 1
ATOM 1732 C CA . ALA A 1 209 ? -10.057 9.817 26.695 1.00 38.75 209 ALA A CA 1
ATOM 1733 C C . ALA A 1 209 ? -8.685 10.533 26.701 1.00 38.75 209 ALA A C 1
ATOM 1735 O O . ALA A 1 209 ? -8.271 11.126 25.706 1.00 38.75 209 ALA A O 1
ATOM 1736 N N . SER A 1 210 ? -7.975 10.544 27.836 1.00 44.38 210 SER A N 1
ATOM 1737 C CA . SER A 1 210 ? -6.724 11.311 28.010 1.00 44.38 210 SER A CA 1
ATOM 1738 C C . SER A 1 210 ? -5.451 10.565 27.584 1.00 44.38 210 SER A C 1
ATOM 1740 O O . SER A 1 210 ? -4.462 11.213 27.250 1.00 44.38 210 SER A O 1
ATOM 1742 N N . PHE A 1 211 ? -5.459 9.229 27.545 1.00 42.41 211 PHE A N 1
ATOM 1743 C CA . PHE A 1 211 ? -4.239 8.438 27.321 1.00 42.41 211 PHE A CA 1
ATOM 1744 C C . PHE A 1 211 ? -3.956 8.135 25.837 1.00 42.41 211 PHE A C 1
ATOM 1746 O O . PHE A 1 211 ? -2.812 8.195 25.396 1.00 42.41 211 PHE A O 1
ATOM 1753 N N . GLU A 1 212 ? -4.992 7.918 25.023 1.00 49.50 212 GLU A N 1
ATOM 1754 C CA . GLU A 1 212 ? -4.854 7.721 23.567 1.00 49.50 212 GLU A CA 1
ATOM 1755 C C . GLU A 1 212 ? -4.697 9.047 22.808 1.00 49.50 212 GLU A C 1
ATOM 1757 O O . GLU A 1 212 ? -4.254 9.088 21.670 1.00 49.50 212 GLU A O 1
ATOM 1762 N N . ARG A 1 213 ? -4.984 10.183 23.441 1.00 46.81 213 ARG A N 1
ATOM 1763 C CA . ARG A 1 213 ? -4.887 11.490 22.789 1.00 46.81 213 ARG A CA 1
ATOM 1764 C C . ARG A 1 213 ? -3.436 11.903 22.503 1.00 46.81 213 ARG A C 1
ATOM 1766 O O . ARG A 1 213 ? -3.169 12.461 21.448 1.00 46.81 213 ARG A O 1
ATOM 1773 N N . GLY A 1 214 ? -2.494 11.610 23.403 1.00 47.91 214 GLY A N 1
ATOM 1774 C CA . GLY A 1 214 ? -1.114 12.112 23.309 1.00 47.91 214 GLY A CA 1
ATOM 1775 C C . GLY A 1 214 ? -0.294 11.492 22.173 1.00 47.91 214 GLY A C 1
ATOM 1776 O O . GLY A 1 214 ? 0.271 12.204 21.351 1.00 47.91 214 GLY A O 1
ATOM 1777 N N . ALA A 1 215 ? -0.265 10.161 22.085 1.00 48.41 215 ALA A N 1
ATOM 1778 C CA . ALA A 1 215 ? 0.514 9.469 21.055 1.00 48.41 215 ALA A CA 1
ATOM 1779 C C . ALA A 1 215 ? -0.032 9.709 19.636 1.00 48.41 215 ALA A C 1
ATOM 1781 O O . ALA A 1 215 ? 0.733 9.744 18.674 1.00 48.41 215 ALA A O 1
ATOM 1782 N N . TYR A 1 216 ? -1.348 9.899 19.510 1.00 50.03 216 TYR A N 1
ATOM 1783 C CA . TYR A 1 216 ? -2.012 10.061 18.221 1.00 50.03 216 TYR A CA 1
ATOM 1784 C C . TYR A 1 216 ? -2.087 11.520 17.762 1.00 50.03 216 TYR A C 1
ATOM 1786 O O . TYR A 1 216 ? -1.926 11.760 16.571 1.00 50.03 216 TYR A O 1
ATOM 1794 N N . LEU A 1 217 ? -2.232 12.497 18.671 1.00 48.56 217 LEU A N 1
ATOM 1795 C CA . LEU A 1 217 ? -2.016 13.908 18.325 1.00 48.56 217 LEU A CA 1
ATOM 1796 C C . LEU A 1 217 ? -0.582 14.148 17.858 1.00 48.56 217 LEU A C 1
ATOM 1798 O O . LEU A 1 217 ? -0.386 14.910 16.924 1.00 48.56 217 LEU A O 1
ATOM 1802 N N . ASN A 1 218 ? 0.402 13.455 18.439 1.00 52.09 218 ASN A N 1
ATOM 1803 C CA . ASN A 1 218 ? 1.780 13.541 17.960 1.00 52.09 218 ASN A CA 1
ATOM 1804 C C . ASN A 1 218 ? 1.918 13.012 16.525 1.00 52.09 218 ASN A C 1
ATOM 1806 O O . ASN A 1 218 ? 2.506 13.693 15.697 1.00 52.09 218 ASN A O 1
ATOM 1810 N N . LEU A 1 219 ? 1.307 11.866 16.193 1.00 50.00 219 LEU A N 1
ATOM 1811 C CA . LEU A 1 219 ? 1.305 11.343 14.818 1.00 50.00 219 LEU A CA 1
ATOM 1812 C C . LEU A 1 219 ? 0.591 12.293 13.839 1.00 50.00 219 LEU A C 1
ATOM 1814 O O . LEU A 1 219 ? 1.044 12.498 12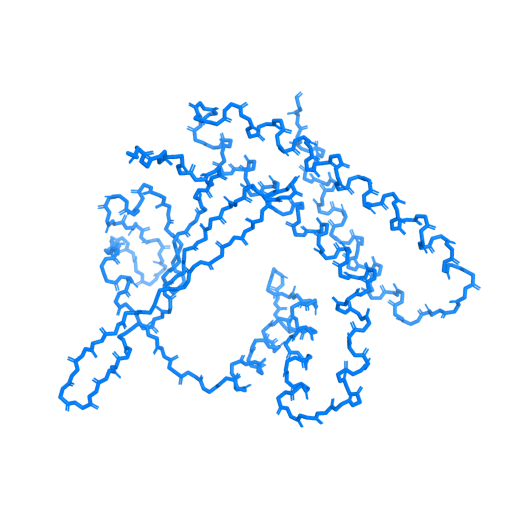.718 1.00 50.00 219 LEU A O 1
ATOM 1818 N N . LEU A 1 220 ? -0.537 12.866 14.264 1.00 45.97 220 LEU A N 1
ATOM 1819 C CA . LEU A 1 220 ? -1.355 13.754 13.442 1.00 45.97 220 LEU A CA 1
ATOM 1820 C C . LEU A 1 220 ? -0.655 15.096 13.208 1.00 45.97 220 LEU A C 1
ATOM 1822 O O . LEU A 1 220 ? -0.668 15.585 12.084 1.00 45.97 220 LEU A O 1
ATOM 1826 N N . ASN A 1 221 ? 0.017 15.637 14.225 1.00 48.31 221 ASN A N 1
ATOM 1827 C CA . ASN A 1 221 ? 0.866 16.818 14.095 1.00 48.31 221 ASN A CA 1
ATOM 1828 C C . ASN A 1 221 ? 2.065 16.525 13.184 1.00 48.31 221 ASN A C 1
ATOM 1830 O O . ASN A 1 221 ? 2.284 17.264 12.236 1.00 48.31 221 ASN A O 1
ATOM 1834 N N . GLU A 1 222 ? 2.764 15.399 13.368 1.00 54.38 222 GLU A N 1
ATOM 1835 C CA . GLU A 1 222 ? 3.902 15.018 12.519 1.00 54.38 222 GLU A CA 1
ATOM 1836 C C . GLU A 1 222 ? 3.528 14.887 11.031 1.00 54.38 222 GLU A C 1
ATOM 1838 O O . GLU A 1 222 ? 4.284 15.321 10.163 1.00 54.38 222 GLU A O 1
ATOM 1843 N N . GLU A 1 223 ? 2.378 14.289 10.709 1.00 45.94 223 GLU A N 1
ATOM 1844 C CA . GLU A 1 223 ? 1.929 14.135 9.318 1.00 45.94 223 GLU A CA 1
ATOM 1845 C C . GLU A 1 223 ? 1.320 15.428 8.746 1.00 45.94 223 GLU A C 1
ATOM 1847 O O . GLU A 1 223 ? 1.519 15.728 7.567 1.00 45.94 223 GLU A O 1
ATOM 1852 N N . THR A 1 224 ? 0.640 16.232 9.572 1.00 42.16 224 THR A N 1
ATOM 1853 C CA . THR A 1 224 ? 0.104 17.545 9.166 1.00 42.16 224 THR A CA 1
ATOM 1854 C C . THR A 1 224 ? 1.231 18.535 8.891 1.00 42.16 224 THR A C 1
ATOM 1856 O O . THR A 1 224 ? 1.209 19.210 7.866 1.00 42.16 224 THR A O 1
ATOM 1859 N N . ASP A 1 225 ? 2.261 18.565 9.736 1.00 46.31 225 ASP A N 1
ATOM 1860 C CA . ASP A 1 225 ? 3.430 19.423 9.554 1.00 46.31 225 ASP A CA 1
ATOM 1861 C C . ASP A 1 225 ? 4.205 19.030 8.290 1.00 46.31 225 ASP A C 1
ATOM 1863 O O . ASP A 1 225 ? 4.621 19.895 7.520 1.00 46.31 225 ASP A O 1
ATOM 1867 N N . LYS A 1 226 ? 4.360 17.730 8.001 1.00 47.81 226 LYS A N 1
ATOM 1868 C CA . LYS A 1 226 ? 4.953 17.270 6.729 1.00 47.81 226 LYS A CA 1
ATOM 1869 C C . LYS A 1 226 ? 4.149 17.741 5.520 1.00 47.81 226 LYS A C 1
ATOM 1871 O O . LYS A 1 226 ? 4.740 18.155 4.524 1.00 47.81 226 LYS A O 1
ATOM 1876 N N . PHE A 1 227 ? 2.822 17.675 5.602 1.00 41.78 227 PHE A N 1
ATOM 1877 C CA . PHE A 1 227 ? 1.939 18.129 4.536 1.00 41.78 227 PHE A CA 1
ATOM 1878 C C . PHE A 1 227 ? 2.037 19.645 4.326 1.00 41.78 227 PHE A C 1
ATOM 1880 O O . PHE A 1 227 ? 2.307 20.072 3.206 1.00 41.78 227 PHE A O 1
ATOM 1887 N N . LEU A 1 228 ? 1.908 20.453 5.381 1.00 38.91 228 LEU A N 1
ATOM 1888 C CA . LEU A 1 228 ? 1.987 21.915 5.292 1.00 38.91 228 LEU A CA 1
ATOM 1889 C C . LEU A 1 228 ? 3.343 22.376 4.740 1.00 38.91 228 LEU A C 1
ATOM 1891 O O . LEU A 1 228 ? 3.379 23.153 3.789 1.00 38.91 228 LEU A O 1
ATOM 1895 N N . ASN A 1 229 ? 4.444 21.785 5.211 1.00 44.72 229 ASN A N 1
ATOM 1896 C CA . ASN A 1 229 ? 5.782 22.053 4.674 1.00 44.72 229 ASN A CA 1
ATOM 1897 C C . ASN A 1 229 ? 5.928 21.638 3.199 1.00 44.72 229 ASN A C 1
ATOM 1899 O O . ASN A 1 229 ? 6.690 22.245 2.449 1.00 44.72 229 ASN A O 1
ATOM 1903 N N . SER A 1 230 ? 5.219 20.598 2.753 1.00 40.47 230 SER A N 1
ATOM 1904 C CA . SER A 1 230 ? 5.225 20.197 1.341 1.00 40.47 230 SER A CA 1
ATOM 1905 C C . SER A 1 230 ? 4.406 21.131 0.449 1.00 40.47 230 SER A C 1
ATOM 1907 O O . SER A 1 230 ? 4.679 21.183 -0.744 1.00 40.47 230 SER A O 1
ATOM 1909 N N . VAL A 1 231 ? 3.441 21.863 1.020 1.00 35.06 231 VAL A N 1
ATOM 1910 C CA . VAL A 1 231 ? 2.517 22.776 0.328 1.00 35.06 231 VAL A CA 1
ATOM 1911 C C . VAL A 1 231 ? 3.056 24.205 0.277 1.00 35.06 231 VAL A C 1
ATOM 1913 O O . VAL A 1 231 ? 2.933 24.844 -0.760 1.00 35.06 231 VAL A O 1
ATOM 1916 N N . GLU A 1 232 ? 3.723 24.689 1.329 1.00 37.34 232 GLU A N 1
ATOM 1917 C CA . GLU A 1 232 ? 4.389 26.007 1.333 1.00 37.34 232 GLU A CA 1
ATOM 1918 C C . GLU A 1 232 ? 5.541 26.105 0.316 1.00 37.34 232 GLU A C 1
ATOM 1920 O O . GLU A 1 232 ? 5.936 27.197 -0.075 1.00 37.34 232 GLU A O 1
ATOM 1925 N N . ASN A 1 233 ? 6.038 24.963 -0.168 1.00 36.19 233 ASN A N 1
ATOM 1926 C CA . ASN A 1 233 ? 7.031 24.872 -1.241 1.00 36.19 233 ASN A CA 1
ATOM 1927 C C . ASN A 1 233 ? 6.406 24.668 -2.639 1.00 36.19 233 ASN A C 1
ATOM 1929 O O . ASN A 1 233 ? 7.118 24.379 -3.604 1.00 36.19 233 ASN A O 1
ATOM 1933 N N . ILE A 1 234 ? 5.079 24.772 -2.759 1.00 33.09 234 ILE A N 1
ATOM 1934 C CA . ILE A 1 234 ? 4.357 24.736 -4.033 1.00 33.09 234 ILE A CA 1
ATOM 1935 C C . ILE A 1 234 ? 3.998 26.175 -4.398 1.00 33.09 234 ILE A C 1
ATOM 1937 O O . ILE A 1 234 ? 2.921 26.654 -4.053 1.00 33.09 234 ILE A O 1
ATOM 1941 N N . ASP A 1 235 ? 4.877 26.844 -5.143 1.00 36.09 235 ASP A N 1
ATOM 1942 C CA . ASP A 1 235 ? 4.448 27.990 -5.945 1.00 36.09 235 ASP A CA 1
ATOM 1943 C C . ASP A 1 235 ? 3.458 27.470 -7.002 1.00 36.09 235 ASP A C 1
ATOM 1945 O O . ASP A 1 235 ? 3.805 26.629 -7.844 1.00 36.09 235 ASP A O 1
ATOM 1949 N N . ILE A 1 236 ? 2.198 27.901 -6.891 1.00 36.75 236 ILE A N 1
ATOM 1950 C CA . ILE A 1 236 ? 1.138 27.673 -7.887 1.00 36.75 236 ILE A CA 1
ATOM 1951 C C . ILE A 1 236 ? 1.267 28.702 -9.006 1.00 36.75 236 ILE A C 1
ATOM 1953 O O . ILE A 1 236 ? 1.364 29.906 -8.684 1.00 36.75 236 ILE A O 1
#

Radius of gyration: 21.47 Å; Cα contacts (8 Å, |Δi|>4): 236; chains: 1; bounding box: 49×62×60 Å

Secondary structure (DSSP, 8-state):
--------SEEEEEEEETTEEE-HHHHHHTEEEEEETTEEEEEEEHHHHHHSSS-EEEEEEEEETTEEEEEEEEE--EEEETTEEEESS-----HHHHHHHHHHHHHH--GGG--HHHHHHHHHHHHHHTT-HHHHHHHHHHHHSHHHHHHHHHHHHHHHHHHHHHHHTTS---S-TTHHHHHHHHHHHHHHHHHHHHHHHHHHTTS---HHHHHHHHHHHHHHHHHHHHHTT---

Solvent-accessible surface area (backbone atoms only — not comparable to full-atom values): 13552 Å² total; per-residue (Å²): 135,82,81,78,80,68,72,69,73,60,46,82,61,35,41,32,30,62,93,45,77,36,47,70,69,32,59,74,70,37,44,42,82,40,89,41,96,92,41,80,80,41,70,46,44,47,69,61,41,55,59,33,66,26,56,28,33,39,37,30,33,36,70,52,95,74,33,72,41,86,46,76,48,77,51,79,48,67,44,85,49,100,90,44,81,41,66,59,10,49,72,87,66,59,66,70,58,50,39,50,51,50,24,48,43,18,65,69,36,66,77,90,49,41,32,68,68,61,17,50,52,30,50,38,51,51,21,56,75,68,64,37,60,68,59,31,63,67,44,44,59,54,66,76,30,76,56,31,54,50,52,48,46,53,52,43,51,51,47,51,52,50,52,51,54,63,49,61,74,65,81,55,74,81,80,53,91,55,54,65,60,45,50,52,49,33,51,52,52,44,50,56,50,50,54,52,50,52,60,56,47,67,64,47,77,82,62,91,70,79,76,70,46,58,69,48,50,50,53,50,49,56,54,48,52,54,49,52,61,59,48,78,71,52,86,127